Protein AF-A0A1G9RNH1-F1 (afdb_monomer)

Radius of gyration: 18.43 Å; Cα contacts (8 Å, |Δi|>4): 334; chains: 1; bounding box: 41×51×50 Å

Foldseek 3Di:
DVVLLVPDQELVSSLVVVCVVVVHDDDPVDFEADEFADAEQQFFFPQLCCCVPVVDHDDDDDDPLSGRRFDFPQQVVQVLQVDHDGTCPPNVVVVRNVVNNVSCVRYFVDQPFFQWTHPVGHYIYGYEHLVLCPQPPVLQLVCLVQFPPSPDDDGSVPTHGDPVPPDVVVVSSSSSVVLRVCVPPPVVQWDDDDPVGDSRRHHYTHGPRSTHDSPPD

Secondary structure (DSSP, 8-state):
-HHHHHH--SHHHHHHHHHHHTTPPP-TTS---EEEEESS-----HHHHHHHHH-PPPS----STT-TTT--HHHHHHHTTT--PPPTTTTSTHHHHHHHHHHHHHH--EEEETTEEE-SSSEEEEEE-GGGGGG-HHHHHHHGGGBTT-SSS--GGGSPBPTT--SHHHHHHHHHHHHHHHHHH-GGGBPPPPTTS-GGG--EE-BGGGSPPGGG-

Solvent-accessible surface area (backbone atoms only — not comparable to full-atom values): 12315 Å² total; per-residue (Å²): 109,72,64,57,64,70,71,37,90,40,33,60,55,36,45,52,55,49,34,53,76,68,68,50,88,78,61,84,90,52,92,68,68,46,73,44,33,35,82,38,52,66,46,55,13,61,47,34,50,36,34,77,75,69,68,42,79,70,79,90,71,87,44,82,89,67,23,52,56,47,43,32,72,51,45,50,61,35,42,72,29,78,41,82,74,81,27,50,67,80,65,67,41,44,71,50,24,53,52,42,38,50,49,29,66,67,34,18,64,44,74,80,47,59,24,33,28,19,61,86,61,32,27,35,35,34,27,24,47,49,80,52,39,76,62,15,61,69,60,47,61,69,47,39,84,66,35,44,81,60,78,72,93,71,58,73,94,74,45,49,65,31,84,88,50,78,45,70,71,53,51,40,50,49,46,16,48,50,50,36,48,30,58,76,77,41,46,87,51,38,52,74,82,61,92,85,57,64,46,77,31,36,37,64,45,40,44,54,71,30,49,50,71,72,91,80,117

Structure (mmCIF, N/CA/C/O backbone):
data_AF-A0A1G9RNH1-F1
#
_entry.id   AF-A0A1G9RNH1-F1
#
loop_
_atom_site.group_PDB
_atom_site.id
_atom_site.type_symbol
_atom_site.label_atom_id
_atom_site.label_alt_id
_atom_site.label_comp_id
_atom_site.label_asym_id
_atom_site.label_entity_id
_atom_site.label_seq_id
_atom_site.pdbx_PDB_ins_code
_atom_site.Cartn_x
_atom_site.Cartn_y
_atom_site.Cartn_z
_atom_site.occupancy
_atom_site.B_iso_or_equiv
_atom_site.auth_seq_id
_atom_site.auth_comp_id
_atom_site.auth_asym_id
_atom_site.auth_atom_id
_atom_site.pdbx_PDB_model_num
ATOM 1 N N . MET A 1 1 ? 14.526 12.506 -0.817 1.00 84.06 1 MET A N 1
ATOM 2 C CA . MET A 1 1 ? 13.162 12.208 -0.325 1.00 84.06 1 MET A CA 1
ATOM 3 C C . MET A 1 1 ? 12.803 12.882 1.003 1.00 84.06 1 MET A C 1
ATOM 5 O O . MET A 1 1 ? 11.812 13.595 1.035 1.00 84.06 1 MET A O 1
ATOM 9 N N . ARG A 1 2 ? 13.585 12.739 2.090 1.00 87.94 2 ARG A N 1
ATOM 10 C CA . ARG A 1 2 ? 13.244 13.329 3.410 1.00 87.94 2 ARG A CA 1
ATOM 11 C C . ARG A 1 2 ? 12.847 14.815 3.366 1.00 87.94 2 ARG A C 1
ATOM 13 O O . ARG A 1 2 ? 11.787 15.173 3.860 1.00 87.94 2 ARG A O 1
ATOM 20 N N . ASN A 1 3 ? 13.683 15.664 2.765 1.00 92.31 3 ASN A N 1
ATOM 21 C CA . ASN A 1 3 ? 13.423 17.108 2.699 1.00 92.31 3 ASN A CA 1
ATOM 22 C C . ASN A 1 3 ? 12.155 17.409 1.889 1.00 92.31 3 ASN A C 1
ATOM 24 O O . ASN A 1 3 ? 11.282 18.121 2.365 1.00 92.31 3 ASN A O 1
ATOM 28 N N . THR A 1 4 ? 11.999 16.765 0.730 1.00 93.69 4 THR A N 1
ATOM 29 C CA . THR A 1 4 ? 10.803 16.866 -0.115 1.00 93.69 4 THR A CA 1
ATOM 30 C C . THR A 1 4 ? 9.517 16.557 0.655 1.00 93.69 4 THR A C 1
ATOM 32 O O . THR A 1 4 ? 8.565 17.326 0.561 1.00 93.69 4 THR A O 1
ATOM 35 N N . LEU A 1 5 ? 9.500 15.473 1.444 1.00 92.75 5 LEU A N 1
ATOM 36 C CA . LEU A 1 5 ? 8.343 15.095 2.259 1.00 92.75 5 LEU A CA 1
ATOM 37 C C . LEU A 1 5 ? 8.058 16.100 3.373 1.00 92.75 5 LEU A C 1
ATOM 39 O O . LEU 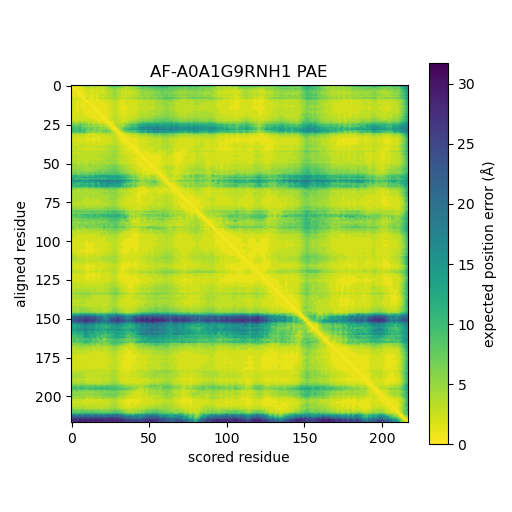A 1 5 ? 6.894 16.390 3.610 1.00 92.75 5 LEU A O 1
ATOM 43 N N . ASN A 1 6 ? 9.084 16.627 4.046 1.00 93.12 6 ASN A N 1
ATOM 44 C CA . ASN A 1 6 ? 8.912 17.572 5.154 1.00 93.12 6 ASN A CA 1
ATOM 45 C C . ASN A 1 6 ? 8.470 18.963 4.675 1.00 93.12 6 ASN A C 1
ATOM 47 O O . ASN A 1 6 ? 7.577 19.564 5.268 1.00 93.12 6 ASN A O 1
ATOM 51 N N . GLU A 1 7 ? 9.070 19.455 3.592 1.00 94.81 7 GLU A N 1
ATOM 52 C CA . GLU A 1 7 ? 8.840 20.801 3.054 1.00 94.81 7 GLU A CA 1
ATOM 53 C C . GLU A 1 7 ? 7.544 20.930 2.251 1.00 94.81 7 GLU A C 1
ATOM 55 O O . GLU A 1 7 ? 7.061 22.042 2.048 1.00 94.81 7 GLU A O 1
ATOM 60 N N . ALA A 1 8 ? 7.000 19.830 1.725 1.00 96.50 8 ALA A N 1
ATOM 61 C CA . ALA A 1 8 ? 5.740 19.886 0.998 1.00 96.50 8 ALA A CA 1
ATOM 62 C C . ALA A 1 8 ? 4.594 20.268 1.947 1.00 96.50 8 ALA A C 1
ATOM 64 O O . ALA A 1 8 ? 4.360 19.614 2.963 1.00 96.50 8 ALA A O 1
ATOM 65 N N . THR A 1 9 ? 3.871 21.331 1.595 1.00 95.62 9 THR A N 1
ATOM 66 C CA . THR A 1 9 ? 2.735 21.858 2.368 1.00 95.62 9 THR A CA 1
ATOM 67 C C . THR A 1 9 ? 1.378 21.403 1.830 1.00 95.62 9 THR A C 1
ATOM 69 O O . THR A 1 9 ? 0.355 21.685 2.442 1.00 95.62 9 THR A O 1
ATOM 72 N N . SER A 1 10 ? 1.353 20.711 0.687 1.00 96.75 10 SER A N 1
ATOM 73 C CA . SER A 1 10 ? 0.145 20.140 0.084 1.00 96.75 10 SER A CA 1
ATOM 74 C C . SER A 1 10 ? 0.479 18.937 -0.798 1.00 96.75 10 SER A C 1
ATOM 76 O O . SER A 1 10 ? 1.613 18.809 -1.276 1.00 96.75 10 SER A O 1
ATOM 78 N N . SER A 1 11 ? -0.526 18.107 -1.079 1.00 97.19 11 SER A N 1
ATOM 79 C CA . SER A 1 11 ? -0.431 16.961 -1.992 1.00 97.19 11 SER A CA 1
ATOM 80 C C . SER A 1 11 ? -0.009 17.366 -3.403 1.00 97.19 11 SER A C 1
ATOM 82 O O . SER A 1 11 ? 0.849 16.716 -3.992 1.00 97.19 11 SER A O 1
ATOM 84 N N . LYS A 1 12 ? -0.506 18.505 -3.915 1.00 95.75 12 LYS A N 1
ATOM 85 C CA . LYS A 1 12 ? -0.079 19.065 -5.211 1.00 95.75 12 LYS A CA 1
ATOM 86 C C . LYS A 1 12 ? 1.423 19.341 -5.244 1.00 95.75 12 LYS A C 1
ATOM 88 O O . LYS A 1 12 ? 2.104 18.927 -6.177 1.00 95.75 12 LYS A O 1
ATOM 93 N N . ILE A 1 13 ? 1.934 20.059 -4.239 1.00 95.81 13 ILE A N 1
ATOM 94 C CA . ILE A 1 13 ? 3.357 20.425 -4.170 1.00 95.81 13 ILE A CA 1
ATOM 95 C C . ILE A 1 13 ? 4.214 19.169 -4.058 1.00 95.81 13 ILE A C 1
ATOM 97 O O . ILE A 1 13 ? 5.238 19.073 -4.731 1.00 95.81 13 ILE A O 1
ATOM 101 N N . LEU A 1 14 ? 3.796 18.205 -3.234 1.00 97.31 14 LEU A N 1
ATOM 102 C CA . LEU A 1 14 ? 4.506 16.939 -3.127 1.00 97.31 14 LEU A CA 1
ATOM 103 C C . LEU A 1 14 ? 4.543 16.210 -4.473 1.00 97.31 14 LEU A C 1
ATOM 105 O O . LEU A 1 14 ? 5.617 15.795 -4.901 1.00 97.31 14 LEU A O 1
ATOM 109 N N . ALA A 1 15 ? 3.403 16.094 -5.153 1.00 95.62 15 ALA A N 1
ATOM 110 C CA . ALA A 1 15 ? 3.313 15.382 -6.418 1.00 95.62 15 ALA A CA 1
ATOM 111 C C . ALA A 1 15 ? 4.182 16.022 -7.515 1.00 95.62 15 ALA A C 1
ATOM 113 O O . ALA A 1 15 ? 4.914 15.314 -8.202 1.00 95.62 15 ALA A O 1
ATOM 114 N N . ILE A 1 16 ? 4.191 17.357 -7.614 1.00 94.62 16 ILE A N 1
ATOM 115 C CA . ILE A 1 16 ? 5.082 18.089 -8.532 1.00 94.62 16 ILE A CA 1
ATOM 116 C C . ILE A 1 16 ? 6.549 17.799 -8.208 1.00 94.62 16 ILE A C 1
ATOM 118 O O . ILE A 1 16 ? 7.288 17.361 -9.086 1.00 94.62 16 ILE A O 1
ATOM 122 N N . LYS A 1 17 ? 6.963 17.960 -6.942 1.00 95.19 17 LYS A N 1
ATOM 123 C CA . LYS A 1 17 ? 8.357 17.719 -6.537 1.00 95.19 17 LYS A CA 1
ATOM 124 C C . LYS A 1 17 ? 8.802 16.274 -6.800 1.00 95.19 17 LYS A C 1
ATOM 126 O O . LYS A 1 17 ? 9.967 16.038 -7.100 1.00 95.19 17 LYS A O 1
ATOM 131 N N . ILE A 1 18 ? 7.906 15.296 -6.667 1.00 95.31 18 ILE A N 1
ATOM 132 C CA . ILE A 1 18 ? 8.199 13.887 -6.975 1.00 95.31 18 ILE A CA 1
ATOM 133 C C . ILE A 1 18 ? 8.407 13.692 -8.476 1.00 95.31 18 ILE A C 1
ATOM 135 O O . ILE A 1 18 ? 9.411 13.109 -8.874 1.00 95.31 18 ILE A O 1
ATOM 139 N N . LEU A 1 19 ? 7.503 14.213 -9.305 1.00 94.00 19 LEU A N 1
ATOM 140 C CA . LEU A 1 19 ? 7.623 14.141 -10.763 1.00 94.00 19 LEU A CA 1
ATOM 141 C C . LEU A 1 19 ? 8.906 14.822 -11.263 1.00 94.00 19 LEU A C 1
ATOM 143 O O . LEU A 1 19 ? 9.590 14.265 -12.120 1.00 94.00 19 LEU A O 1
ATOM 147 N N . GLU A 1 20 ? 9.286 15.959 -10.673 1.00 93.19 20 GLU A N 1
ATOM 148 C CA . GLU A 1 20 ? 10.563 16.637 -10.935 1.00 93.19 20 GLU A CA 1
ATOM 149 C C . GLU A 1 20 ? 11.772 15.757 -10.586 1.00 93.19 20 GLU A C 1
ATOM 151 O O . GLU A 1 20 ? 12.696 15.634 -11.391 1.00 93.19 20 GLU A O 1
ATOM 156 N N . LEU A 1 21 ? 11.761 15.092 -9.421 1.00 92.81 21 LEU A N 1
ATOM 157 C CA . LEU A 1 21 ? 12.812 14.140 -9.032 1.00 92.81 21 LEU A CA 1
ATOM 158 C C . LEU A 1 21 ? 12.901 12.951 -9.997 1.00 92.81 21 LEU A C 1
ATOM 160 O O . LEU A 1 21 ? 13.995 12.453 -10.260 1.00 92.81 21 LEU A O 1
ATOM 164 N N . CYS A 1 22 ? 11.762 12.520 -10.539 1.00 91.31 22 CYS A N 1
ATOM 165 C CA . CYS A 1 22 ? 11.670 11.478 -11.558 1.00 91.31 22 CYS A CA 1
ATOM 166 C C . CYS A 1 22 ? 11.940 11.990 -12.983 1.00 91.31 22 CYS A C 1
ATOM 168 O O . CYS A 1 22 ? 11.892 11.197 -13.920 1.00 91.31 22 CYS A O 1
ATOM 170 N N . GLN A 1 23 ? 12.219 13.287 -13.160 1.00 93.69 23 GLN A N 1
ATOM 171 C CA . GLN A 1 23 ? 12.456 13.932 -14.458 1.00 93.69 23 GLN A CA 1
ATOM 172 C C . GLN A 1 23 ? 11.290 13.768 -15.448 1.00 93.69 23 GLN A C 1
ATOM 174 O O . GLN A 1 23 ? 11.472 13.782 -16.668 1.00 93.69 23 GLN A O 1
ATOM 179 N N . VAL A 1 24 ? 10.071 13.631 -14.926 1.00 92.31 24 VAL A N 1
ATOM 180 C CA . VAL A 1 24 ? 8.854 13.556 -15.731 1.00 92.31 24 VAL A CA 1
ATOM 181 C C . VAL A 1 24 ? 8.417 14.974 -16.072 1.00 92.31 24 VAL A C 1
ATOM 183 O O . VAL A 1 24 ? 8.218 15.808 -15.189 1.00 92.31 24 VAL A O 1
ATOM 186 N N . LYS A 1 25 ? 8.255 15.260 -17.367 1.00 88.31 25 LYS A N 1
ATOM 187 C CA . LYS A 1 25 ? 7.700 16.541 -17.814 1.00 88.31 25 LYS A CA 1
ATOM 188 C C . LYS A 1 25 ? 6.233 16.613 -17.411 1.00 88.31 25 LYS A C 1
ATOM 190 O O . LYS A 1 25 ? 5.442 15.763 -17.811 1.00 88.31 25 LYS A O 1
ATOM 195 N N . ILE A 1 26 ? 5.891 17.635 -16.637 1.00 85.94 26 ILE A N 1
ATOM 196 C CA . ILE A 1 26 ? 4.524 17.878 -16.190 1.00 85.94 26 ILE A CA 1
ATOM 197 C C . ILE A 1 26 ? 3.912 18.919 -17.111 1.00 85.94 26 ILE A C 1
ATOM 199 O O . ILE A 1 26 ? 4.439 20.024 -17.241 1.00 85.94 26 ILE A O 1
ATOM 203 N N . ASP A 1 27 ? 2.787 18.571 -17.715 1.00 85.19 27 ASP A N 1
ATOM 204 C CA . ASP A 1 27 ? 1.908 19.559 -18.311 1.00 85.19 27 ASP A CA 1
ATOM 205 C C . ASP A 1 27 ? 0.969 20.086 -17.222 1.00 85.19 27 ASP A C 1
ATOM 207 O O . ASP A 1 27 ? 0.080 19.376 -16.756 1.00 85.19 27 ASP A O 1
ATOM 211 N N . LEU A 1 28 ? 1.212 21.318 -16.771 1.00 77.94 28 LEU A N 1
ATOM 212 C CA . LEU A 1 28 ? 0.425 21.945 -15.707 1.00 77.94 28 LEU A CA 1
ATOM 213 C C . LEU A 1 28 ? -0.981 22.355 -16.167 1.00 77.94 28 LEU A C 1
ATOM 215 O O . LEU A 1 28 ? -1.813 22.668 -15.312 1.00 77.94 28 LEU A O 1
ATOM 219 N N . GLU A 1 29 ? -1.243 22.371 -17.477 1.00 80.12 29 GLU A N 1
ATOM 220 C CA . GLU A 1 29 ? -2.568 22.656 -18.035 1.00 80.12 29 GLU A CA 1
ATOM 221 C C . GLU A 1 29 ? -3.481 21.427 -17.969 1.00 80.12 29 GLU A C 1
ATOM 223 O O . GLU A 1 29 ? -4.700 21.562 -17.855 1.00 80.12 29 GLU A O 1
ATOM 228 N N . ASN A 1 30 ? -2.894 20.228 -17.951 1.00 81.00 30 ASN A N 1
ATOM 229 C CA . ASN A 1 30 ? -3.611 18.968 -17.826 1.00 81.00 30 ASN A CA 1
ATOM 230 C C . ASN A 1 30 ? -3.659 18.467 -16.373 1.00 81.00 30 ASN A C 1
ATOM 232 O O . ASN A 1 30 ? -2.757 18.680 -15.560 1.00 81.00 30 ASN A O 1
ATOM 236 N N . SER A 1 31 ? -4.742 17.770 -16.019 1.00 84.50 31 SER A N 1
ATOM 237 C CA . SER A 1 31 ? -4.845 17.121 -14.711 1.00 84.50 31 SER A CA 1
ATOM 238 C C . SER A 1 31 ? -3.899 15.925 -14.627 1.00 84.50 31 SER A C 1
ATOM 240 O O . SER A 1 31 ? -3.892 15.084 -15.523 1.00 84.50 31 SER A O 1
ATOM 242 N N . PHE A 1 32 ? -3.177 15.803 -13.515 1.00 91.81 32 PHE A N 1
ATOM 243 C CA . PHE A 1 32 ? -2.349 14.640 -13.206 1.00 91.81 32 PHE A CA 1
ATOM 244 C C . PHE A 1 32 ? -2.632 14.137 -11.787 1.00 91.81 32 PHE A C 1
ATOM 246 O O . PHE A 1 32 ? -3.052 14.903 -10.915 1.00 91.81 32 PHE A O 1
ATOM 253 N N . ARG A 1 33 ? -2.357 12.850 -11.564 1.00 94.56 33 ARG A N 1
ATOM 254 C CA . ARG A 1 33 ? -2.456 12.168 -10.272 1.00 94.56 33 ARG A CA 1
ATOM 255 C C . ARG A 1 33 ? -1.276 11.216 -10.116 1.00 94.56 33 ARG A C 1
ATOM 257 O O . ARG A 1 33 ? -0.889 10.560 -11.079 1.00 94.56 33 ARG A O 1
ATOM 264 N N . LEU A 1 34 ? -0.720 11.139 -8.912 1.00 96.44 34 LEU A N 1
ATOM 265 C CA . LEU A 1 34 ? 0.268 10.136 -8.533 1.00 96.44 34 LEU A CA 1
ATOM 266 C C . LEU A 1 34 ? -0.362 9.080 -7.634 1.00 96.44 34 LEU A C 1
ATOM 268 O O . LEU A 1 34 ? -1.018 9.420 -6.652 1.00 96.44 34 LEU A O 1
ATOM 272 N N . LEU A 1 35 ? -0.088 7.814 -7.931 1.00 98.12 35 LEU A N 1
ATOM 273 C CA . LEU A 1 35 ? -0.366 6.697 -7.040 1.00 98.12 35 LEU A CA 1
ATOM 274 C C . LEU A 1 35 ? 0.935 6.255 -6.360 1.00 98.12 35 LEU A C 1
ATOM 276 O O . LEU A 1 35 ? 1.904 5.898 -7.030 1.00 98.12 35 LEU A O 1
ATOM 280 N N . PHE A 1 36 ? 0.941 6.245 -5.031 1.00 98.25 36 PHE A N 1
ATOM 281 C CA . PHE A 1 36 ? 2.017 5.689 -4.219 1.00 98.25 36 PHE A CA 1
ATOM 282 C C . PHE A 1 36 ? 1.637 4.285 -3.755 1.00 98.25 36 PHE A C 1
ATOM 284 O O . PHE A 1 36 ? 0.757 4.125 -2.919 1.00 98.25 36 PHE A O 1
ATOM 291 N N . ALA A 1 37 ? 2.334 3.270 -4.249 1.00 98.38 37 ALA A N 1
ATOM 292 C CA . ALA A 1 37 ? 2.328 1.948 -3.638 1.00 98.38 37 ALA A CA 1
ATOM 293 C C . ALA A 1 37 ? 3.485 1.877 -2.635 1.00 98.38 37 ALA A C 1
ATOM 295 O O . ALA A 1 37 ? 4.642 2.075 -3.014 1.00 98.38 37 ALA A O 1
ATOM 296 N N . ILE A 1 38 ? 3.178 1.682 -1.353 1.00 97.50 38 ILE A N 1
ATOM 297 C CA . ILE A 1 38 ? 4.138 1.874 -0.259 1.00 97.50 38 ILE A CA 1
ATOM 298 C C . ILE A 1 38 ? 4.363 0.548 0.470 1.00 97.50 38 ILE A C 1
ATOM 300 O O . ILE A 1 38 ? 3.404 -0.072 0.920 1.00 97.50 38 ILE A O 1
ATOM 304 N N . ASP A 1 39 ? 5.627 0.148 0.626 1.00 96.19 39 ASP A N 1
ATOM 305 C CA . ASP A 1 39 ? 6.023 -1.000 1.454 1.00 96.19 39 ASP A CA 1
ATOM 306 C C . ASP A 1 39 ? 6.098 -0.600 2.931 1.00 96.19 39 ASP A C 1
ATOM 308 O O . ASP A 1 39 ? 7.164 -0.350 3.497 1.00 96.19 39 ASP A O 1
ATOM 312 N N . THR A 1 40 ? 4.932 -0.410 3.538 1.00 95.25 40 THR A N 1
ATOM 313 C CA . THR A 1 40 ? 4.794 -0.209 4.980 1.00 95.25 40 THR A CA 1
ATOM 314 C C . THR A 1 40 ? 3.337 -0.411 5.382 1.00 95.25 40 THR A C 1
ATOM 316 O O . THR A 1 40 ? 2.456 -0.038 4.609 1.00 95.25 40 THR A O 1
ATOM 319 N N . PRO A 1 41 ? 3.054 -0.894 6.601 1.00 95.56 41 PRO A N 1
ATOM 320 C CA . PRO A 1 41 ? 1.691 -0.932 7.105 1.00 95.56 41 PRO A CA 1
ATOM 321 C C . PRO A 1 41 ? 1.034 0.451 7.095 1.00 95.56 41 PRO A C 1
ATOM 323 O O . PRO A 1 41 ? 1.544 1.399 7.700 1.00 95.56 41 PRO A O 1
ATOM 326 N N . LEU A 1 42 ? -0.106 0.557 6.415 1.00 96.31 42 LEU A N 1
ATOM 327 C CA . LEU A 1 42 ? -0.903 1.782 6.306 1.00 96.31 42 LEU A CA 1
ATOM 328 C C . LEU A 1 42 ? -2.131 1.787 7.224 1.00 96.31 42 LEU A C 1
ATOM 330 O O . LEU A 1 42 ? -2.807 2.806 7.347 1.00 96.31 42 LEU A O 1
ATOM 334 N N . GLY A 1 43 ? -2.387 0.676 7.913 1.00 94.12 43 GLY A N 1
ATOM 335 C CA . GLY A 1 43 ? -3.449 0.542 8.902 1.00 94.12 43 GLY A CA 1
ATOM 336 C C . GLY A 1 43 ? -3.073 -0.429 10.017 1.00 94.12 43 GLY A C 1
ATOM 337 O O . GLY A 1 43 ? -2.066 -1.137 9.950 1.00 94.12 43 GLY A O 1
ATOM 338 N N . PHE A 1 44 ? -3.897 -0.453 11.058 1.00 95.38 44 PHE A N 1
ATOM 339 C CA . PHE A 1 44 ? -3.830 -1.438 12.137 1.00 95.38 44 PHE A CA 1
ATOM 340 C C . PHE A 1 44 ? -5.132 -2.234 12.186 1.00 95.38 44 PHE A C 1
ATOM 342 O O . PHE A 1 44 ? -6.127 -1.815 11.600 1.00 95.38 44 PHE A O 1
ATOM 349 N N . SER A 1 45 ? -5.150 -3.365 12.896 1.00 94.69 45 SER A N 1
ATOM 350 C CA . SER A 1 45 ? -6.405 -4.098 13.068 1.00 94.69 45 SER A CA 1
ATOM 351 C C . SER A 1 45 ? -7.412 -3.291 13.879 1.00 94.69 45 SER A C 1
ATOM 353 O O . SER A 1 45 ? -7.059 -2.572 14.822 1.00 94.69 45 SER A O 1
ATOM 355 N N . LYS A 1 46 ? -8.689 -3.476 13.558 1.00 94.69 46 LYS A N 1
ATOM 356 C CA . LYS A 1 46 ? -9.805 -2.804 14.209 1.00 94.69 46 LYS A CA 1
ATOM 357 C C . LYS A 1 46 ? -9.832 -3.073 15.708 1.00 94.69 46 LYS A C 1
ATOM 359 O O . LYS A 1 46 ? -10.038 -2.168 16.511 1.00 94.69 46 LYS A O 1
ATOM 364 N N . ALA A 1 47 ? -9.565 -4.311 16.111 1.00 95.12 47 ALA A N 1
ATOM 365 C CA . ALA A 1 47 ? -9.501 -4.647 17.528 1.00 95.12 47 ALA A CA 1
ATOM 366 C C . ALA A 1 47 ? -8.395 -3.860 18.252 1.00 95.12 47 ALA A C 1
ATOM 368 O O . ALA A 1 47 ? -8.578 -3.460 19.400 1.00 95.12 47 ALA A O 1
ATOM 369 N N . PHE A 1 48 ? -7.246 -3.623 17.604 1.00 95.50 48 PHE A N 1
ATOM 370 C CA . PHE A 1 48 ? -6.180 -2.819 18.199 1.00 95.50 48 PHE A CA 1
ATOM 371 C C . PHE A 1 48 ? -6.571 -1.346 18.286 1.00 95.50 48 PHE A C 1
ATOM 373 O O . PHE A 1 48 ? -6.364 -0.729 19.331 1.00 95.50 48 PHE A O 1
ATOM 380 N N . THR A 1 49 ? -7.176 -0.788 17.234 1.00 95.19 49 THR A N 1
ATOM 381 C CA . THR A 1 49 ? -7.656 0.600 17.262 1.00 95.19 49 THR A CA 1
ATOM 382 C C . THR A 1 49 ? -8.728 0.798 18.332 1.00 95.19 49 THR A C 1
ATOM 384 O O . THR A 1 49 ? -8.642 1.747 19.109 1.00 95.19 49 THR A O 1
ATOM 387 N N . ASP A 1 50 ? -9.681 -0.128 18.454 1.00 96.56 50 ASP A N 1
ATOM 388 C CA . ASP A 1 50 ? -10.744 -0.081 19.465 1.00 96.56 50 ASP A CA 1
ATOM 389 C C . ASP A 1 50 ? -10.167 -0.174 20.892 1.00 96.56 50 ASP A C 1
ATOM 391 O O . ASP A 1 50 ? -10.621 0.528 21.804 1.00 96.56 50 ASP A O 1
ATOM 395 N N . LEU A 1 51 ? -9.111 -0.971 21.089 1.00 96.94 51 LEU A N 1
ATOM 396 C CA . LEU A 1 51 ? -8.401 -1.063 22.364 1.00 96.94 51 LEU A CA 1
ATOM 397 C C . LEU A 1 51 ? -7.723 0.261 22.742 1.00 96.94 51 LEU A C 1
ATOM 399 O O . LEU A 1 51 ? -7.894 0.737 23.865 1.00 96.94 51 LEU A O 1
ATOM 403 N N . ILE A 1 52 ? -6.947 0.864 21.837 1.00 96.19 52 ILE A N 1
ATOM 404 C CA . ILE A 1 52 ? -6.138 2.050 22.171 1.00 96.19 52 ILE A CA 1
ATOM 405 C C . ILE A 1 52 ? -6.950 3.351 22.175 1.00 96.19 52 ILE A C 1
ATOM 407 O O . ILE A 1 52 ? -6.634 4.257 22.945 1.00 96.19 52 ILE A O 1
ATOM 411 N N . VAL A 1 53 ? -7.988 3.449 21.337 1.00 96.19 53 VAL A N 1
ATOM 412 C CA . VAL A 1 53 ? -8.827 4.651 21.212 1.00 96.19 53 VAL A CA 1
ATOM 413 C C . VAL A 1 53 ? -10.002 4.593 22.183 1.00 96.19 53 VAL A C 1
ATOM 415 O O . VAL A 1 53 ? -10.250 5.552 22.913 1.00 96.19 53 VAL A O 1
ATOM 418 N N . SER A 1 54 ? -10.718 3.467 22.218 1.00 96.75 54 SER A N 1
ATOM 419 C CA . SER A 1 54 ? -11.989 3.334 22.941 1.00 96.75 54 SER A CA 1
ATOM 420 C C . SER A 1 54 ? -11.893 2.495 24.216 1.00 96.75 54 SER A C 1
ATOM 422 O O . SER A 1 54 ? -12.879 2.398 24.944 1.00 96.75 54 SER A O 1
ATOM 424 N N . ARG A 1 55 ? -10.721 1.918 24.523 1.00 96.25 55 ARG A N 1
ATOM 425 C CA . ARG A 1 55 ? -10.501 1.021 25.675 1.00 96.25 55 ARG A CA 1
ATOM 426 C C . ARG A 1 55 ? -11.427 -0.199 25.671 1.00 96.25 55 ARG A C 1
ATOM 428 O O . ARG A 1 55 ? -11.780 -0.715 26.730 1.00 96.25 55 ARG A O 1
ATOM 435 N N . VAL A 1 56 ? -11.806 -0.662 24.480 1.00 97.19 56 VAL A N 1
ATOM 436 C CA . VAL A 1 56 ? -12.629 -1.861 24.296 1.00 97.19 56 VAL A CA 1
ATOM 437 C C . VAL A 1 56 ? -11.713 -3.068 24.131 1.00 97.19 56 VAL A C 1
ATOM 439 O O . VAL A 1 56 ? -10.886 -3.113 23.224 1.00 97.19 56 VAL A O 1
ATOM 442 N N . ALA A 1 57 ? -11.856 -4.052 25.016 1.00 95.56 57 ALA A N 1
ATOM 443 C CA . ALA A 1 57 ? -11.131 -5.309 24.901 1.00 95.56 57 ALA A CA 1
ATOM 444 C C . ALA A 1 57 ? -11.818 -6.236 23.887 1.00 95.56 57 ALA A C 1
ATOM 446 O O . ALA A 1 57 ? -13.031 -6.441 23.934 1.00 95.56 57 ALA A O 1
ATOM 447 N N . ALA A 1 58 ? -11.025 -6.841 23.007 1.00 93.31 58 ALA A N 1
ATOM 448 C CA . ALA A 1 58 ? -11.415 -8.029 22.269 1.00 93.31 58 ALA A CA 1
ATOM 449 C C . ALA A 1 58 ? -11.689 -9.203 23.228 1.00 93.31 58 ALA A C 1
ATOM 451 O O . ALA A 1 58 ? -11.287 -9.191 24.394 1.00 93.31 58 ALA A O 1
ATOM 452 N N . GLY A 1 59 ? -12.377 -10.224 22.713 1.00 89.75 59 GLY A N 1
ATOM 453 C CA . GLY A 1 59 ? -12.676 -11.452 23.446 1.00 89.75 59 GLY A CA 1
ATOM 454 C C . GLY A 1 59 ? -11.439 -12.307 23.751 1.00 89.75 59 GLY A C 1
ATOM 455 O O . GLY A 1 59 ? -10.314 -11.825 23.874 1.00 89.75 59 GLY A O 1
ATOM 456 N N . GLN A 1 60 ? -11.644 -13.616 23.886 1.00 89.81 60 GLN A N 1
ATOM 457 C CA . GLN A 1 60 ? -10.553 -14.539 24.203 1.00 89.81 60 GLN A CA 1
ATOM 458 C C . GLN A 1 60 ? -9.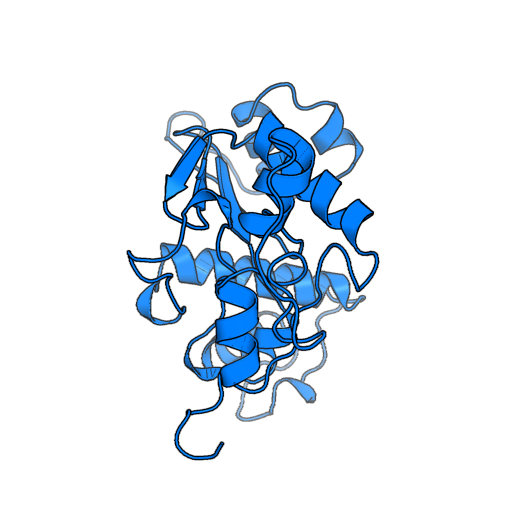470 -14.557 23.113 1.00 89.81 60 GLN A C 1
ATOM 460 O O . GLN A 1 60 ? -9.764 -14.662 21.925 1.00 89.81 60 GLN A O 1
ATOM 465 N N . ILE A 1 61 ? -8.207 -14.519 23.542 1.00 89.31 61 ILE A N 1
ATOM 466 C CA . ILE A 1 61 ? -7.032 -14.648 22.675 1.00 89.31 61 ILE A CA 1
ATOM 467 C C . ILE A 1 61 ? -6.498 -16.070 22.824 1.00 89.31 61 ILE A C 1
ATOM 469 O O . ILE A 1 61 ? -5.929 -16.415 23.857 1.00 89.31 61 ILE A O 1
ATOM 473 N N . LEU A 1 62 ? -6.703 -16.898 21.801 1.00 79.75 62 LEU A N 1
ATOM 474 C CA . LEU A 1 62 ? -6.382 -18.329 21.861 1.00 79.75 62 LEU A CA 1
ATOM 475 C C . LEU A 1 62 ? -4.945 -18.643 21.415 1.00 79.75 62 LEU A C 1
ATOM 477 O O . LEU A 1 62 ? -4.328 -19.573 21.926 1.00 79.75 62 LEU A O 1
ATOM 481 N N . SER A 1 63 ? -4.397 -17.878 20.467 1.00 81.75 63 SER A N 1
ATOM 482 C CA . SER A 1 63 ? -3.035 -18.062 19.950 1.00 81.75 63 SER A CA 1
ATOM 483 C C . SER A 1 63 ? -2.443 -16.745 19.437 1.00 81.75 63 SER A C 1
ATOM 485 O O . SER A 1 63 ? -3.163 -15.768 19.231 1.00 81.75 63 SER A O 1
ATOM 487 N N . SER A 1 64 ? -1.124 -16.708 19.199 1.00 78.94 64 SER A N 1
ATOM 488 C CA . SER A 1 64 ? -0.475 -15.529 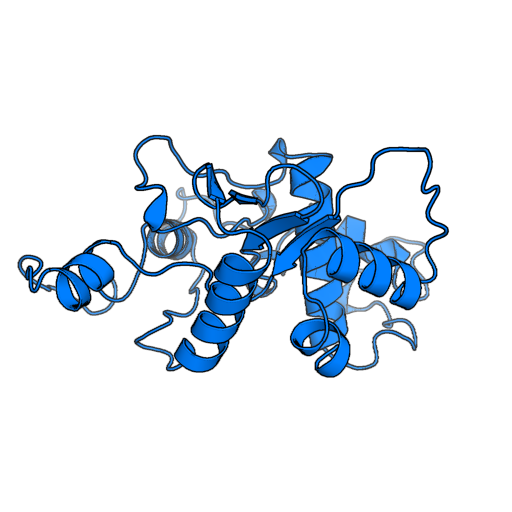18.602 1.00 78.94 64 SER A CA 1
ATOM 489 C C . SER A 1 64 ? -0.963 -15.250 17.180 1.00 78.94 64 SER A C 1
ATOM 491 O O . SER A 1 64 ? -1.080 -14.081 16.833 1.00 78.94 64 SER A O 1
ATOM 493 N N . SER A 1 65 ? -1.207 -16.281 16.365 1.00 75.19 65 SER A N 1
ATOM 494 C CA . SER A 1 65 ? -1.650 -16.118 14.972 1.00 75.19 65 SER A CA 1
ATOM 495 C C . SER A 1 65 ? -3.114 -15.690 14.871 1.00 75.19 65 SER A C 1
ATOM 497 O O . SER A 1 65 ? -3.473 -14.968 13.949 1.00 75.19 65 SER A O 1
ATOM 499 N N . ALA A 1 66 ? -3.941 -16.079 15.845 1.00 81.62 66 ALA A N 1
ATOM 500 C CA . ALA A 1 66 ? -5.342 -15.676 15.943 1.00 81.62 66 ALA A CA 1
ATOM 501 C C . ALA A 1 66 ? -5.546 -14.415 16.802 1.00 81.62 66 ALA A C 1
ATOM 503 O O . ALA A 1 66 ? -6.677 -14.089 17.152 1.00 81.62 66 ALA A O 1
ATOM 504 N N . ASN A 1 67 ? -4.472 -13.722 17.198 1.00 90.12 67 ASN A N 1
ATOM 505 C CA . ASN A 1 67 ? -4.591 -12.550 18.054 1.00 90.12 67 ASN A CA 1
ATOM 506 C C . ASN A 1 67 ? -5.178 -11.370 17.255 1.00 90.12 67 ASN A C 1
ATOM 508 O O . ASN A 1 67 ? -4.498 -10.851 16.360 1.00 90.12 67 ASN A O 1
ATOM 512 N N . PRO A 1 68 ? -6.396 -10.901 17.593 1.00 91.25 68 PRO A N 1
ATOM 513 C CA . PRO A 1 68 ? -7.090 -9.889 16.807 1.00 91.25 68 PRO A CA 1
ATOM 514 C C . PRO A 1 68 ? -6.397 -8.528 16.865 1.00 91.25 68 PRO A C 1
ATOM 516 O O . PRO A 1 68 ? -6.600 -7.710 15.975 1.00 91.25 68 PRO A O 1
ATOM 519 N N . TYR A 1 69 ? -5.552 -8.276 17.867 1.00 94.19 69 TYR A N 1
ATOM 520 C CA . TYR A 1 69 ? -4.777 -7.041 17.961 1.00 94.19 69 TYR A CA 1
ATOM 521 C C . TYR A 1 69 ? -3.557 -7.021 17.037 1.00 94.19 69 TYR A C 1
ATOM 523 O O . TYR A 1 69 ? -3.068 -5.948 16.715 1.00 94.19 69 TYR A O 1
ATOM 531 N N . LEU A 1 70 ? -3.026 -8.182 16.640 1.00 92.56 70 LEU A N 1
ATOM 532 C CA . LEU A 1 70 ? -1.745 -8.248 15.926 1.00 92.56 70 LEU A CA 1
ATOM 533 C C . LEU A 1 70 ? -1.903 -8.239 14.407 1.00 92.56 70 LEU A C 1
ATOM 535 O O . LEU A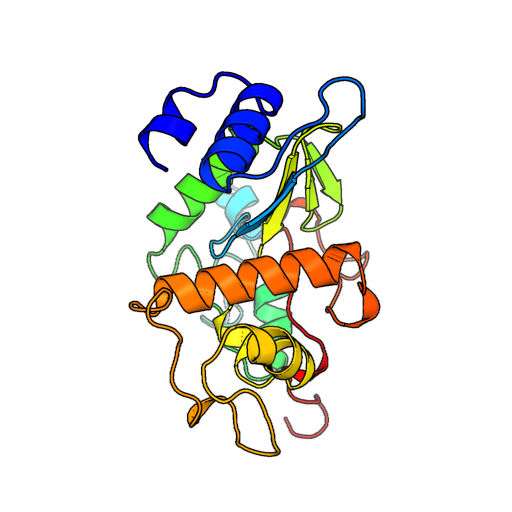 1 70 ? -1.001 -7.763 13.719 1.00 92.56 70 LEU A O 1
ATOM 539 N N . HIS A 1 71 ? -3.009 -8.782 13.902 1.00 91.25 71 HIS A N 1
ATOM 540 C CA . HIS A 1 71 ? -3.204 -9.060 12.482 1.00 91.25 71 HIS A CA 1
ATOM 541 C C . HIS A 1 71 ? -4.580 -8.569 12.025 1.00 91.25 71 HIS A C 1
ATOM 543 O O . HIS A 1 71 ? -5.598 -8.945 12.620 1.00 91.25 71 HIS A O 1
ATOM 549 N N . ARG A 1 72 ? -4.593 -7.754 10.969 1.00 93.38 72 ARG A N 1
ATOM 550 C CA . ARG A 1 72 ? -5.771 -7.358 10.189 1.00 93.38 72 ARG A CA 1
ATOM 551 C C . ARG A 1 72 ? -6.298 -8.547 9.391 1.00 93.38 72 ARG A C 1
ATOM 553 O O . ARG A 1 72 ? -5.617 -9.570 9.246 1.00 93.38 72 ARG A O 1
ATOM 560 N N . GLU A 1 73 ? -7.476 -8.392 8.801 1.00 92.62 73 GLU A N 1
ATOM 561 C CA . GLU A 1 73 ? -8.043 -9.401 7.903 1.00 92.62 73 GLU A CA 1
ATOM 562 C C . GLU A 1 73 ? -7.131 -9.691 6.700 1.00 92.62 73 GLU A C 1
ATOM 564 O O . GLU A 1 73 ? -6.992 -10.847 6.301 1.00 92.62 73 GLU A O 1
ATOM 569 N N . THR A 1 74 ? -6.432 -8.682 6.162 1.00 93.62 74 THR A N 1
ATOM 570 C CA . THR A 1 74 ? -5.480 -8.890 5.056 1.00 93.62 74 THR A CA 1
ATOM 571 C C . THR A 1 74 ? -4.304 -9.785 5.458 1.00 93.62 74 THR A C 1
ATOM 573 O O . THR A 1 74 ? -3.962 -10.704 4.718 1.00 93.62 74 THR A O 1
ATOM 576 N N . GLU A 1 75 ? -3.729 -9.633 6.659 1.00 92.88 75 GLU A N 1
ATOM 577 C CA . GLU A 1 75 ? -2.653 -10.532 7.092 1.00 92.88 75 GLU A CA 1
ATOM 578 C C . GLU A 1 75 ? -3.146 -11.965 7.288 1.00 92.88 75 GLU A C 1
ATOM 580 O O . GLU A 1 75 ? -2.454 -12.904 6.898 1.00 92.88 75 GLU A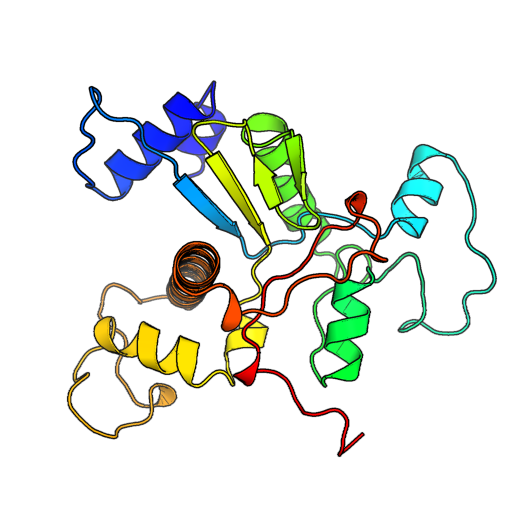 O 1
ATOM 585 N N . ARG A 1 76 ? -4.350 -12.150 7.845 1.00 90.50 76 ARG A N 1
ATOM 586 C CA . ARG A 1 76 ? -4.961 -13.481 8.003 1.00 90.50 76 ARG A CA 1
ATOM 587 C C . ARG A 1 76 ? -5.201 -14.149 6.657 1.00 90.50 76 ARG A C 1
ATOM 589 O O . ARG A 1 76 ? -4.789 -15.292 6.465 1.00 90.50 76 ARG A O 1
ATOM 596 N N . PHE A 1 77 ? -5.752 -13.403 5.704 1.00 91.81 77 PHE A N 1
ATOM 597 C CA . PHE A 1 77 ? -5.925 -13.847 4.325 1.00 91.81 77 PHE A CA 1
ATOM 598 C C . PHE A 1 77 ? -4.603 -14.318 3.690 1.00 91.81 77 PHE A C 1
ATOM 600 O O . PHE A 1 77 ? -4.573 -15.324 2.970 1.00 91.81 77 PHE A O 1
ATOM 607 N N . LEU A 1 78 ? -3.503 -13.606 3.959 1.00 9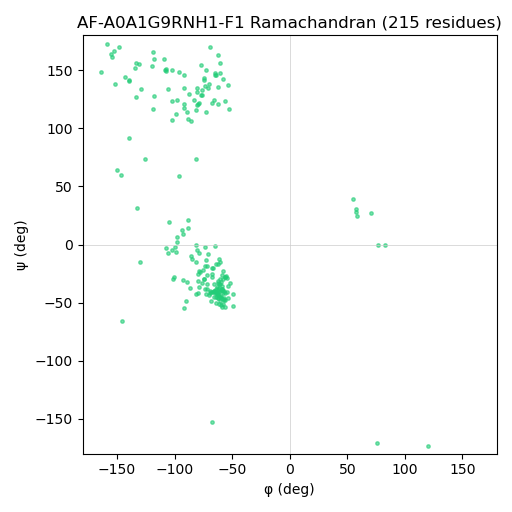1.69 78 LEU A N 1
ATOM 608 C CA . LEU A 1 78 ? -2.170 -13.949 3.461 1.00 91.69 78 LEU A CA 1
ATOM 609 C C . LEU A 1 78 ? -1.576 -15.174 4.182 1.00 91.69 78 LEU A C 1
ATOM 611 O O . LEU A 1 78 ? -0.979 -16.023 3.513 1.00 91.69 78 LEU A O 1
ATOM 615 N N . PHE A 1 79 ? -1.793 -15.323 5.496 1.00 89.81 79 PHE A N 1
ATOM 616 C CA . PHE A 1 79 ? -1.390 -16.514 6.260 1.00 89.81 79 PHE A CA 1
ATOM 617 C C . PHE A 1 79 ? -1.994 -17.796 5.700 1.00 89.81 79 PHE A C 1
ATOM 619 O O . PHE A 1 79 ? -1.267 -18.765 5.472 1.00 89.81 79 PHE A O 1
ATOM 626 N N . GLU A 1 80 ? -3.290 -17.785 5.393 1.00 89.56 80 GLU A N 1
ATOM 627 C CA . GLU A 1 80 ? -3.986 -18.926 4.781 1.00 89.56 80 GLU A CA 1
ATOM 628 C C . GLU A 1 80 ? -3.373 -19.350 3.437 1.00 89.56 80 GLU A C 1
ATOM 630 O O . GLU A 1 80 ? -3.501 -20.498 3.023 1.00 89.56 80 GLU A O 1
ATOM 635 N N . ARG A 1 81 ? -2.661 -18.442 2.759 1.00 89.56 81 ARG A N 1
ATOM 636 C CA . ARG A 1 81 ? -2.029 -18.665 1.445 1.00 89.56 81 ARG A CA 1
ATOM 637 C C . ARG A 1 81 ? -0.512 -18.841 1.539 1.00 89.56 81 ARG A C 1
ATOM 639 O O . ARG A 1 81 ? 0.217 -18.718 0.545 1.00 89.56 81 ARG A O 1
ATOM 646 N N . GLY A 1 82 ? -0.027 -19.168 2.738 1.00 84.75 82 GLY A N 1
ATOM 647 C CA . GLY A 1 82 ? 1.366 -19.508 3.013 1.00 84.75 82 GLY A CA 1
ATOM 648 C C . GLY A 1 82 ? 2.324 -18.322 2.919 1.00 84.75 82 GLY A C 1
ATOM 649 O O . GLY A 1 82 ? 3.493 -18.516 2.573 1.00 84.75 82 GLY A O 1
ATOM 650 N N . LEU A 1 83 ? 1.829 -17.109 3.163 1.00 87.44 83 LEU A N 1
ATOM 651 C CA . LEU A 1 83 ? 2.636 -15.908 3.352 1.00 87.44 83 LEU A CA 1
ATOM 652 C C . LEU A 1 83 ? 2.590 -15.486 4.816 1.00 87.44 83 LEU A C 1
ATOM 654 O O . LEU A 1 83 ? 1.595 -15.699 5.489 1.00 87.44 83 LEU A O 1
ATOM 658 N N . SER A 1 84 ? 3.655 -14.852 5.296 1.00 85.19 84 SER A N 1
ATOM 659 C CA . SER A 1 84 ? 3.733 -14.389 6.683 1.00 85.19 84 SER A CA 1
ATOM 660 C C . SER A 1 84 ? 4.062 -12.901 6.731 1.00 85.19 84 SER A C 1
ATOM 662 O O . SER A 1 84 ? 5.211 -12.556 7.015 1.00 85.19 84 SER A O 1
ATOM 664 N N . PRO A 1 85 ? 3.103 -12.018 6.390 1.00 81.31 85 PRO A N 1
ATOM 665 C CA . PRO A 1 85 ? 3.310 -10.579 6.494 1.00 81.31 85 PRO A CA 1
ATOM 666 C C . PRO A 1 85 ? 3.613 -10.178 7.940 1.00 81.31 85 PRO A C 1
ATOM 668 O O . PRO A 1 85 ? 3.130 -10.794 8.896 1.00 81.31 85 PRO A O 1
ATOM 671 N N . LEU A 1 86 ? 4.436 -9.143 8.090 1.00 84.75 86 LEU A N 1
ATOM 672 C CA . LEU A 1 86 ? 4.847 -8.648 9.398 1.00 84.75 86 LEU A CA 1
ATOM 673 C C . LEU A 1 86 ? 3.694 -7.893 10.067 1.00 84.75 86 LEU A C 1
ATOM 675 O O . LEU A 1 86 ? 3.033 -7.060 9.453 1.00 84.75 86 LEU A O 1
ATOM 679 N N . SER A 1 87 ? 3.490 -8.148 11.354 1.00 86.44 87 SER A N 1
ATOM 680 C CA . SER A 1 87 ? 2.600 -7.370 12.204 1.00 86.44 87 SER A CA 1
ATOM 681 C C . SER A 1 87 ? 3.304 -6.093 12.670 1.00 86.44 87 SER A C 1
ATOM 683 O O . SER A 1 87 ? 4.390 -6.169 13.258 1.00 86.44 87 SER A O 1
ATOM 685 N N . PRO A 1 88 ? 2.659 -4.919 12.541 1.00 84.94 88 PRO A N 1
ATOM 686 C CA . PRO A 1 88 ? 3.181 -3.657 13.065 1.00 84.94 88 PRO A CA 1
ATOM 687 C C . PRO A 1 88 ? 3.587 -3.695 14.539 1.00 84.94 88 PRO A C 1
ATOM 689 O O . PRO A 1 88 ? 4.521 -3.006 14.953 1.00 84.94 88 PRO A O 1
ATOM 692 N N . ILE A 1 89 ? 2.866 -4.494 15.326 1.00 86.75 89 ILE A N 1
ATOM 693 C CA . ILE A 1 89 ? 3.006 -4.567 16.778 1.00 86.75 89 ILE A CA 1
ATOM 694 C C . ILE A 1 89 ? 4.006 -5.654 17.155 1.00 86.75 89 ILE A C 1
ATOM 696 O O . ILE A 1 89 ? 4.974 -5.379 17.862 1.00 86.75 89 ILE A O 1
ATOM 700 N N . LYS A 1 90 ? 3.784 -6.887 16.685 1.00 87.94 90 LYS A N 1
ATOM 701 C CA . LYS A 1 90 ? 4.598 -8.043 17.085 1.00 87.94 90 LYS A CA 1
ATOM 702 C C . LYS A 1 90 ? 6.024 -7.948 16.551 1.00 87.94 90 LYS A C 1
ATOM 704 O O . LYS A 1 90 ? 6.958 -8.250 17.285 1.00 87.94 90 LYS A O 1
ATOM 709 N N . ASP A 1 91 ? 6.186 -7.501 15.309 1.00 89.19 91 ASP A N 1
ATOM 710 C CA . ASP A 1 91 ? 7.482 -7.478 14.625 1.00 89.19 91 ASP A CA 1
ATOM 711 C C . ASP A 1 91 ? 8.201 -6.128 14.778 1.00 89.19 91 ASP A C 1
ATOM 713 O O . ASP A 1 91 ? 9.197 -5.861 14.113 1.00 89.19 91 ASP A O 1
ATOM 717 N N . MET A 1 92 ? 7.711 -5.270 15.685 1.00 89.44 92 MET A N 1
ATOM 718 C CA . MET A 1 92 ? 8.328 -3.993 16.067 1.00 89.44 92 MET A CA 1
ATOM 719 C C . MET A 1 92 ? 8.536 -3.006 14.902 1.00 89.44 92 MET A C 1
ATOM 721 O O . MET A 1 92 ? 9.360 -2.094 14.988 1.00 89.44 92 MET A O 1
ATOM 725 N N . ILE A 1 93 ? 7.748 -3.119 13.829 1.00 88.12 93 ILE A N 1
ATOM 726 C CA . ILE A 1 93 ? 7.811 -2.214 12.668 1.00 88.12 93 ILE A CA 1
ATOM 727 C C . ILE A 1 93 ? 6.910 -0.974 12.810 1.00 88.12 93 ILE A C 1
ATOM 729 O O . ILE A 1 93 ? 6.716 -0.226 11.851 1.00 88.12 93 ILE A O 1
ATOM 733 N N . GLY A 1 94 ? 6.410 -0.688 14.018 1.00 90.88 94 GLY A N 1
ATOM 734 C CA . GLY A 1 94 ? 5.574 0.483 14.310 1.00 90.88 94 GLY A CA 1
ATOM 735 C C . GLY A 1 94 ? 6.201 1.826 13.901 1.00 90.88 94 GLY A C 1
ATOM 736 O O . GLY A 1 94 ? 5.485 2.747 13.509 1.00 90.88 94 GLY A O 1
ATOM 737 N N . SER A 1 95 ? 7.536 1.946 13.893 1.00 92.75 95 SER A N 1
ATOM 738 C CA . SER A 1 95 ? 8.218 3.147 13.377 1.00 92.75 95 SER A CA 1
ATOM 739 C C . SER A 1 95 ? 8.018 3.356 11.869 1.00 92.75 95 SER A C 1
ATOM 741 O O . SER A 1 95 ? 7.943 4.498 11.423 1.00 92.75 95 SER A O 1
ATOM 743 N N . GLN A 1 96 ? 7.931 2.288 11.070 1.00 92.31 96 GLN A N 1
ATOM 744 C CA . GLN A 1 96 ? 7.653 2.419 9.635 1.00 92.31 96 GLN A CA 1
ATOM 745 C C . GLN A 1 96 ? 6.162 2.646 9.393 1.00 92.31 96 GLN A C 1
ATOM 747 O O . GLN A 1 96 ? 5.802 3.546 8.631 1.00 92.31 96 GLN A O 1
ATOM 752 N N . ALA A 1 97 ? 5.304 1.921 10.119 1.00 95.19 97 ALA A N 1
ATOM 753 C CA . ALA A 1 97 ? 3.855 2.095 10.044 1.00 95.19 97 ALA A CA 1
ATOM 754 C C . ALA A 1 97 ? 3.450 3.551 10.336 1.00 95.19 97 ALA A C 1
ATOM 756 O O . ALA A 1 97 ? 2.751 4.191 9.557 1.00 95.19 97 ALA A O 1
ATOM 757 N N . THR A 1 98 ? 3.988 4.137 11.409 1.00 95.44 98 THR A N 1
ATOM 758 C CA . THR A 1 98 ? 3.711 5.538 11.776 1.00 95.44 98 THR A CA 1
ATOM 759 C C . THR A 1 98 ? 4.165 6.551 10.723 1.00 95.44 98 THR A C 1
ATOM 761 O O . THR A 1 98 ? 3.487 7.558 10.541 1.00 95.44 98 THR A O 1
ATOM 764 N N . LYS A 1 99 ? 5.255 6.304 9.983 1.00 95.69 99 LYS A N 1
ATOM 765 C CA . LYS A 1 99 ? 5.664 7.174 8.862 1.00 95.69 99 LYS A CA 1
ATOM 766 C C . LYS A 1 99 ? 4.702 7.072 7.681 1.00 95.69 99 LYS A C 1
ATOM 768 O O . LYS A 1 99 ? 4.371 8.103 7.101 1.00 95.69 99 LYS A O 1
ATOM 773 N N . GLY A 1 100 ? 4.256 5.860 7.344 1.00 96.56 100 GLY A N 1
ATOM 774 C CA . GLY A 1 100 ? 3.253 5.630 6.301 1.00 96.56 100 GLY A CA 1
ATOM 775 C C . GLY A 1 100 ? 1.929 6.307 6.641 1.00 96.56 100 GLY A C 1
ATOM 776 O O . GLY A 1 100 ? 1.434 7.130 5.880 1.00 96.56 100 GLY A O 1
ATOM 777 N N . ILE A 1 101 ? 1.420 6.071 7.849 1.00 97.00 101 ILE A N 1
ATOM 778 C CA . ILE A 1 101 ? 0.184 6.693 8.343 1.00 97.00 101 ILE A CA 1
ATOM 779 C C . ILE A 1 101 ? 0.321 8.221 8.429 1.00 97.00 101 ILE A C 1
ATOM 781 O O . ILE A 1 101 ? -0.606 8.946 8.076 1.00 97.00 101 ILE A O 1
ATOM 785 N N . HIS A 1 102 ? 1.485 8.744 8.832 1.00 97.06 102 HIS A N 1
ATOM 786 C CA . HIS A 1 102 ? 1.742 10.185 8.804 1.00 97.06 102 HIS A CA 1
ATOM 787 C C . HIS A 1 102 ? 1.706 10.752 7.378 1.00 97.06 102 HIS A C 1
ATOM 789 O O . HIS A 1 102 ? 1.143 11.825 7.163 1.00 97.06 102 HIS A O 1
ATOM 795 N N . PHE A 1 103 ? 2.283 10.042 6.402 1.00 97.81 103 PHE A N 1
ATOM 796 C CA . PHE A 1 103 ? 2.197 10.418 4.992 1.00 97.81 103 PHE A CA 1
ATOM 797 C C . PHE A 1 103 ? 0.737 10.496 4.531 1.00 97.81 103 PHE A C 1
ATOM 799 O O . PHE A 1 103 ? 0.353 11.505 3.940 1.00 97.81 103 PHE A O 1
ATOM 806 N N . LEU A 1 104 ? -0.081 9.491 4.862 1.00 97.94 104 LEU A N 1
ATOM 807 C CA . LEU A 1 104 ? -1.511 9.490 4.544 1.00 97.94 104 LEU A CA 1
ATOM 808 C C . LEU A 1 104 ? -2.217 10.693 5.165 1.00 97.94 104 LEU A C 1
ATOM 810 O O . LEU A 1 104 ? -2.783 11.508 4.446 1.00 97.94 104 LEU A O 1
ATOM 814 N N . ALA A 1 105 ? -2.080 10.894 6.476 1.00 97.44 105 ALA A N 1
ATOM 815 C CA . ALA A 1 105 ? -2.716 12.009 7.178 1.00 97.44 105 ALA A CA 1
ATOM 816 C C . ALA A 1 105 ? -2.348 13.391 6.600 1.00 97.44 105 ALA A C 1
ATOM 818 O O . ALA A 1 105 ? -3.126 14.336 6.707 1.00 97.44 105 ALA A O 1
ATOM 819 N N . ARG A 1 106 ? -1.160 13.527 5.997 1.00 97.69 106 ARG A N 1
ATOM 820 C CA . ARG A 1 106 ? -0.692 14.775 5.377 1.00 97.69 106 ARG A CA 1
ATOM 821 C C . ARG A 1 106 ? -1.141 14.955 3.931 1.00 97.69 106 ARG A C 1
ATOM 823 O O . ARG A 1 106 ? -1.364 16.092 3.522 1.00 97.69 106 ARG A O 1
ATOM 830 N N . PHE A 1 107 ? -1.175 13.878 3.150 1.00 98.38 107 PHE A N 1
ATOM 831 C CA . PHE A 1 107 ? -1.204 13.968 1.687 1.00 98.38 107 PHE A CA 1
ATOM 832 C C . PHE A 1 107 ? -2.294 13.133 1.012 1.00 98.38 107 PHE A C 1
ATOM 834 O O . PHE A 1 107 ? -2.574 13.361 -0.163 1.00 98.38 107 PHE A O 1
ATOM 841 N N . ALA A 1 108 ? -2.898 12.191 1.729 1.00 98.19 108 ALA A N 1
ATOM 842 C CA . ALA A 1 108 ? -3.986 11.338 1.269 1.00 98.19 108 ALA A CA 1
ATOM 843 C C . ALA A 1 108 ? -4.888 10.948 2.463 1.00 98.19 108 ALA A C 1
ATOM 845 O O . ALA A 1 108 ? -4.891 9.786 2.871 1.00 98.19 108 ALA A O 1
ATOM 846 N N . PRO A 1 109 ? -5.562 11.917 3.112 1.00 97.56 109 PRO A N 1
ATOM 847 C CA . PRO A 1 109 ? -6.240 11.680 4.387 1.00 97.56 109 PRO A CA 1
ATOM 848 C C . PRO A 1 109 ? -7.554 10.903 4.245 1.00 97.56 109 PRO A C 1
ATOM 850 O O . PRO A 1 109 ? -8.008 10.305 5.220 1.00 97.56 109 PRO A O 1
ATOM 853 N N . ASP A 1 110 ? -8.159 10.910 3.058 1.00 97.69 110 ASP A N 1
ATOM 854 C CA . ASP A 1 110 ? -9.476 10.333 2.833 1.00 97.69 110 ASP A CA 1
ATOM 855 C C . ASP A 1 110 ? -9.357 8.877 2.396 1.00 97.69 110 ASP A C 1
ATOM 857 O O . ASP A 1 110 ? -8.575 8.533 1.509 1.00 97.69 110 ASP A O 1
ATOM 861 N N . LEU A 1 111 ? -10.170 8.013 2.992 1.00 95.75 111 LEU A N 1
ATOM 862 C CA . LEU A 1 111 ? -10.271 6.616 2.599 1.00 95.75 111 LEU A CA 1
ATOM 863 C C . LEU A 1 111 ? -11.326 6.480 1.494 1.00 95.75 111 LEU A C 1
ATOM 865 O O . LEU A 1 111 ? -12.520 6.624 1.752 1.00 95.75 111 LEU A O 1
ATOM 869 N N . ALA A 1 112 ? -10.892 6.223 0.260 1.00 95.56 112 ALA A N 1
ATOM 870 C CA . ALA A 1 112 ? -11.791 6.064 -0.886 1.00 95.56 112 ALA A CA 1
ATOM 871 C C . ALA A 1 112 ? -12.442 4.671 -0.918 1.00 95.56 112 ALA A C 1
ATOM 873 O O . ALA A 1 112 ? -13.606 4.527 -1.290 1.00 95.56 112 ALA A O 1
ATOM 874 N N . SER A 1 113 ? -11.685 3.647 -0.524 1.00 94.56 113 SER A N 1
ATOM 875 C CA . SER A 1 113 ? -12.140 2.268 -0.336 1.00 94.56 113 SER A CA 1
ATOM 876 C C . SER A 1 113 ? -11.171 1.534 0.594 1.00 94.56 113 SER A C 1
ATOM 878 O O . SER A 1 113 ? -10.107 2.061 0.919 1.00 94.56 113 SER A O 1
ATOM 880 N N . CYS A 1 114 ? -11.497 0.305 1.008 1.00 95.62 114 CYS A N 1
ATOM 881 C CA . CYS A 1 114 ? -10.579 -0.518 1.804 1.00 95.62 114 CYS A CA 1
ATOM 882 C C . CYS A 1 114 ? -9.207 -0.621 1.100 1.00 95.62 114 CYS A C 1
ATOM 884 O O . CYS A 1 114 ? -9.119 -1.110 -0.026 1.00 95.62 114 CYS A O 1
ATOM 886 N N . GLY A 1 115 ? -8.160 -0.092 1.740 1.00 96.19 115 GLY A N 1
ATOM 887 C CA . GLY A 1 115 ? -6.788 -0.082 1.220 1.00 96.19 115 GLY A CA 1
ATOM 888 C C . GLY A 1 115 ? -6.427 1.026 0.226 1.00 96.19 115 GLY A C 1
ATOM 889 O O . GLY A 1 115 ? -5.275 1.067 -0.199 1.00 96.19 115 GLY A O 1
ATOM 890 N N . LEU A 1 116 ? -7.351 1.921 -0.138 1.00 97.69 116 LEU A N 1
ATOM 891 C CA . LEU A 1 116 ? -7.077 3.053 -1.030 1.00 97.69 116 LEU A CA 1
ATOM 892 C C . LEU A 1 116 ? -7.327 4.379 -0.315 1.00 97.69 116 LEU A C 1
ATOM 894 O O . LEU A 1 116 ? -8.465 4.725 0.010 1.00 97.69 116 LEU A O 1
ATOM 898 N N . TRP A 1 117 ? -6.263 5.157 -0.163 1.00 98.50 117 TRP A N 1
ATOM 899 C CA . TRP A 1 117 ? -6.294 6.499 0.408 1.00 98.50 117 TRP A CA 1
ATOM 900 C C . TRP A 1 117 ? -6.088 7.564 -0.665 1.00 98.50 117 TRP A C 1
ATOM 902 O O . TRP A 1 117 ? -5.414 7.314 -1.665 1.00 98.50 117 TRP A O 1
ATOM 912 N N . THR A 1 118 ? -6.642 8.761 -0.476 1.00 98.38 118 THR A N 1
ATOM 913 C CA . THR A 1 118 ? -6.553 9.855 -1.449 1.00 98.38 118 THR A CA 1
ATOM 914 C C . THR A 1 118 ? -6.717 11.247 -0.829 1.00 98.38 118 THR A C 1
ATOM 916 O O . THR A 1 118 ? -7.181 11.389 0.296 1.00 98.38 118 THR A O 1
ATOM 919 N N . ASP A 1 119 ? -6.323 12.289 -1.568 1.00 98.06 119 ASP A N 1
ATOM 920 C CA . ASP A 1 119 ? -6.761 13.683 -1.368 1.00 98.06 119 ASP A CA 1
ATOM 921 C C . ASP A 1 119 ? -7.904 14.088 -2.324 1.00 98.06 119 ASP A C 1
ATOM 923 O O . ASP A 1 119 ? -8.238 15.267 -2.454 1.00 98.06 119 ASP A O 1
ATOM 927 N N . GLY A 1 120 ? -8.431 13.124 -3.086 1.00 96.81 120 GLY A N 1
ATOM 928 C CA . GLY A 1 120 ? -9.450 13.315 -4.113 1.00 96.81 120 GLY A CA 1
ATOM 929 C C . GLY A 1 120 ? -8.935 13.915 -5.424 1.00 96.81 120 GLY A C 1
ATOM 930 O O . GLY A 1 120 ? -9.735 14.106 -6.343 1.00 96.81 120 GLY A O 1
ATOM 931 N N . ARG A 1 121 ? -7.634 14.232 -5.551 1.00 95.50 121 ARG A N 1
ATOM 932 C CA . ARG A 1 121 ? -7.120 14.946 -6.730 1.00 95.50 121 ARG A CA 1
ATOM 933 C C . ARG A 1 121 ? -5.714 14.554 -7.172 1.00 95.50 121 ARG A C 1
ATOM 935 O O . ARG A 1 121 ? -5.563 14.076 -8.292 1.00 95.50 121 ARG A O 1
ATOM 942 N N . TYR A 1 122 ? -4.691 14.817 -6.364 1.00 96.75 122 TYR A N 1
ATOM 943 C CA . TYR A 1 122 ? -3.292 14.723 -6.794 1.00 96.75 122 TYR A CA 1
ATOM 944 C C . TYR A 1 122 ? -2.602 13.450 -6.332 1.00 96.75 122 TYR A C 1
ATOM 946 O O . TYR A 1 122 ? -1.671 13.004 -7.002 1.00 96.75 122 TYR A O 1
ATOM 954 N N . ILE A 1 123 ? -3.013 12.889 -5.196 1.00 98.19 123 ILE A N 1
ATOM 955 C CA . ILE A 1 123 ? -2.351 11.742 -4.587 1.00 98.19 123 ILE A CA 1
ATOM 956 C C . ILE A 1 123 ? -3.375 10.660 -4.264 1.00 98.19 123 ILE A C 1
ATOM 958 O O . ILE A 1 123 ? -4.435 10.898 -3.682 1.00 98.19 123 ILE A O 1
ATOM 962 N N . GLN A 1 124 ? -3.005 9.443 -4.632 1.00 98.56 124 GLN A N 1
ATOM 963 C CA . GLN A 1 124 ? -3.542 8.217 -4.082 1.00 98.56 124 GLN A CA 1
ATOM 964 C C . GLN A 1 124 ? -2.421 7.411 -3.440 1.00 98.56 124 GLN A C 1
ATOM 966 O O . GLN A 1 124 ? -1.256 7.532 -3.827 1.00 98.56 124 GLN A O 1
ATOM 971 N N . ALA A 1 125 ? -2.773 6.582 -2.468 1.00 98.62 125 ALA A N 1
ATOM 972 C CA . ALA A 1 125 ? -1.844 5.670 -1.833 1.00 98.62 125 ALA A CA 1
ATOM 973 C C . ALA A 1 125 ? -2.499 4.316 -1.569 1.00 98.62 125 ALA A C 1
ATOM 975 O O . ALA A 1 125 ? -3.668 4.252 -1.189 1.00 98.62 125 ALA A O 1
ATOM 976 N N . ILE A 1 126 ? -1.716 3.258 -1.756 1.00 98.62 126 ILE A N 1
ATOM 977 C CA . ILE A 1 126 ? -2.058 1.875 -1.432 1.00 98.62 126 ILE A CA 1
ATOM 978 C C . ILE A 1 126 ? -0.888 1.221 -0.698 1.00 98.62 126 ILE A C 1
ATOM 980 O O . ILE A 1 126 ? 0.270 1.627 -0.848 1.00 98.62 126 ILE A O 1
ATOM 984 N N . GLU A 1 127 ? -1.182 0.184 0.077 1.00 98.25 127 GLU A N 1
ATOM 985 C CA . GLU A 1 127 ? -0.158 -0.643 0.706 1.00 98.25 127 GLU A CA 1
ATOM 986 C C . GLU A 1 127 ? 0.258 -1.767 -0.249 1.00 98.25 127 GLU A C 1
ATOM 988 O O . GLU A 1 127 ? -0.583 -2.484 -0.796 1.00 98.25 127 GLU A O 1
ATOM 993 N N . ALA A 1 128 ? 1.564 -1.916 -0.451 1.00 97.50 128 ALA A N 1
ATOM 994 C CA . ALA A 1 128 ? 2.160 -3.000 -1.220 1.00 97.50 128 ALA A CA 1
ATOM 995 C C . ALA A 1 128 ? 3.068 -3.835 -0.316 1.00 97.50 128 ALA A C 1
ATOM 997 O O . ALA A 1 128 ? 3.522 -3.373 0.726 1.00 97.50 128 ALA A O 1
ATOM 998 N N . TYR A 1 129 ? 3.352 -5.070 -0.730 1.00 95.56 129 TYR A N 1
ATOM 999 C CA . TYR A 1 129 ? 4.248 -5.955 0.010 1.00 95.56 129 TYR A CA 1
ATOM 1000 C C . TYR A 1 129 ? 5.163 -6.729 -0.954 1.00 95.56 129 TYR A C 1
ATOM 1002 O O . TYR A 1 129 ? 4.795 -7.808 -1.437 1.00 95.56 129 TYR A O 1
ATOM 1010 N N . PRO A 1 130 ? 6.369 -6.205 -1.261 1.00 94.75 130 PRO A N 1
ATOM 1011 C CA . PRO A 1 130 ? 7.289 -6.773 -2.253 1.00 94.75 130 PRO A CA 1
ATOM 1012 C C . PRO A 1 130 ? 7.613 -8.247 -2.023 1.00 94.75 130 PRO A C 1
ATOM 1014 O O . PRO A 1 130 ? 7.702 -9.035 -2.966 1.00 94.75 130 PRO A O 1
ATOM 1017 N N . SER A 1 131 ? 7.714 -8.665 -0.759 1.00 92.56 131 SER A N 1
ATOM 1018 C CA . SER A 1 131 ? 8.001 -10.060 -0.418 1.00 92.56 131 SER A CA 1
ATOM 1019 C C . SER A 1 131 ? 6.925 -11.039 -0.901 1.00 92.56 131 SER A C 1
ATOM 1021 O O . SER A 1 131 ? 7.273 -12.161 -1.274 1.00 92.56 131 SER A O 1
ATOM 1023 N N . ALA A 1 132 ? 5.654 -10.630 -0.977 1.00 92.44 132 ALA A N 1
ATOM 1024 C CA . ALA A 1 132 ? 4.584 -11.454 -1.547 1.00 92.44 132 ALA A CA 1
ATOM 1025 C C . ALA A 1 132 ? 4.669 -11.588 -3.077 1.00 92.44 132 ALA A C 1
ATOM 1027 O O . ALA A 1 132 ? 4.112 -12.524 -3.646 1.00 92.44 132 ALA A O 1
ATOM 1028 N N . CYS A 1 133 ? 5.408 -10.702 -3.746 1.00 93.75 133 CYS A N 1
ATOM 1029 C CA . CYS A 1 133 ? 5.538 -10.691 -5.201 1.00 93.75 133 CYS A CA 1
ATOM 1030 C C . CYS A 1 133 ? 6.638 -11.635 -5.714 1.00 93.75 133 CYS A C 1
ATOM 1032 O O . CYS A 1 133 ? 6.714 -11.889 -6.911 1.00 93.75 133 CYS A O 1
ATOM 1034 N N . LYS A 1 134 ? 7.479 -12.199 -4.834 1.00 90.31 134 LYS A N 1
ATOM 1035 C CA . LYS A 1 134 ? 8.638 -13.032 -5.219 1.00 90.31 134 LYS A CA 1
ATOM 1036 C C . LYS A 1 134 ? 8.282 -14.276 -6.041 1.00 90.31 134 LYS A C 1
ATOM 1038 O O . LYS A 1 134 ? 9.128 -14.766 -6.775 1.00 90.31 134 LYS A O 1
ATOM 1043 N N . ARG A 1 135 ? 7.060 -14.802 -5.899 1.00 90.50 135 ARG A N 1
ATOM 1044 C CA . ARG A 1 135 ? 6.571 -15.975 -6.652 1.00 90.50 135 ARG A CA 1
ATOM 1045 C C . ARG A 1 135 ? 5.680 -15.614 -7.842 1.00 90.50 135 ARG A C 1
ATOM 1047 O O . ARG A 1 135 ? 5.232 -16.516 -8.536 1.00 90.50 135 ARG A O 1
ATOM 1054 N N . SER A 1 136 ? 5.399 -14.332 -8.045 1.00 94.06 136 SER A N 1
ATOM 1055 C CA . SER A 1 136 ? 4.500 -13.876 -9.098 1.00 94.06 136 SER A CA 1
ATOM 1056 C C . SER A 1 136 ? 5.215 -13.865 -10.442 1.00 94.06 136 SER A C 1
ATOM 1058 O O . SER A 1 136 ? 6.224 -13.174 -10.613 1.00 94.06 136 SER A O 1
ATOM 1060 N N . ALA A 1 137 ? 4.679 -14.613 -11.402 1.00 93.38 137 ALA A N 1
ATOM 1061 C CA . ALA A 1 137 ? 5.164 -14.605 -12.772 1.00 93.38 137 ALA A CA 1
ATOM 1062 C C . ALA A 1 137 ? 4.834 -13.269 -13.446 1.00 93.38 137 ALA A C 1
ATOM 1064 O O . ALA A 1 137 ? 5.695 -12.712 -14.122 1.00 93.38 137 ALA A O 1
ATOM 1065 N N . CYS A 1 138 ? 3.647 -12.703 -13.200 1.00 95.00 138 CYS A N 1
ATOM 1066 C CA . CYS A 1 138 ? 3.243 -11.443 -13.823 1.00 95.00 138 CYS A CA 1
ATOM 1067 C C . CYS A 1 138 ? 4.117 -10.260 -13.369 1.00 95.00 138 CYS A C 1
ATOM 1069 O O . CYS A 1 138 ? 4.612 -9.505 -14.210 1.00 95.00 138 CYS A O 1
ATOM 1071 N N . ILE A 1 139 ? 4.396 -10.127 -12.064 1.00 95.31 139 ILE A N 1
ATOM 1072 C CA . ILE A 1 139 ? 5.305 -9.087 -11.559 1.00 95.31 139 ILE A CA 1
ATOM 1073 C C . ILE A 1 139 ? 6.733 -9.335 -12.054 1.00 95.31 139 ILE A C 1
ATOM 1075 O O . ILE A 1 139 ? 7.424 -8.385 -12.425 1.00 95.31 139 ILE A O 1
ATOM 1079 N N . SER A 1 140 ? 7.179 -10.595 -12.089 1.00 92.56 140 SER A N 1
ATOM 1080 C CA . SER A 1 140 ? 8.483 -10.963 -12.649 1.00 92.56 140 SER A CA 1
ATOM 1081 C C . SER A 1 140 ? 8.593 -10.488 -14.102 1.00 92.56 140 SER A C 1
ATOM 1083 O O . SER A 1 140 ? 9.455 -9.674 -14.430 1.00 92.56 140 SER A O 1
ATOM 1085 N N . ASP A 1 141 ? 7.653 -10.849 -14.969 1.00 92.25 141 ASP A N 1
ATOM 1086 C CA . ASP A 1 141 ? 7.675 -10.438 -16.373 1.00 92.25 141 ASP A CA 1
ATOM 1087 C C . ASP A 1 141 ? 7.669 -8.913 -16.553 1.00 92.25 141 ASP A C 1
ATOM 1089 O O . ASP A 1 141 ? 8.430 -8.397 -17.377 1.00 92.25 141 ASP A O 1
ATOM 1093 N N . MET A 1 142 ? 6.925 -8.177 -15.722 1.00 93.62 142 MET A N 1
ATOM 1094 C CA . MET A 1 142 ? 6.946 -6.708 -15.712 1.00 93.62 142 MET A CA 1
ATOM 1095 C C . MET A 1 142 ? 8.274 -6.105 -15.236 1.00 93.62 142 MET A C 1
ATOM 1097 O O . MET A 1 142 ? 8.634 -5.006 -15.659 1.00 93.62 142 MET A O 1
ATOM 1101 N N . ARG A 1 143 ? 9.032 -6.805 -14.385 1.00 91.69 143 ARG A N 1
ATOM 1102 C CA . ARG A 1 143 ? 10.372 -6.381 -13.952 1.00 91.69 143 ARG A CA 1
ATOM 1103 C C . ARG A 1 143 ? 11.419 -6.582 -15.041 1.00 91.69 143 ARG A C 1
ATOM 1105 O O . ARG A 1 143 ? 12.369 -5.807 -15.102 1.00 91.69 143 ARG A O 1
ATOM 1112 N N . ARG A 1 144 ? 11.261 -7.571 -15.926 1.00 88.81 144 ARG A N 1
ATOM 1113 C CA . ARG A 1 144 ? 12.269 -7.958 -16.934 1.00 88.81 144 ARG A CA 1
ATOM 1114 C C . ARG A 1 144 ? 12.845 -6.792 -17.759 1.00 88.81 144 ARG A C 1
ATOM 1116 O O . ARG A 1 144 ? 14.066 -6.759 -17.926 1.00 88.81 144 ARG A O 1
ATOM 1123 N N . PRO A 1 145 ? 12.054 -5.807 -18.237 1.00 88.62 145 PRO A N 1
ATOM 1124 C CA . PRO A 1 145 ? 12.572 -4.660 -18.984 1.00 88.62 145 PRO A CA 1
ATOM 1125 C C . PRO A 1 145 ? 13.549 -3.773 -18.205 1.00 88.62 145 PRO A C 1
ATOM 1127 O O . PRO A 1 145 ? 14.204 -2.939 -18.822 1.00 88.62 145 PRO A O 1
ATOM 1130 N N . PHE A 1 146 ? 13.665 -3.936 -16.885 1.00 87.94 146 PHE A N 1
ATOM 1131 C CA . PHE A 1 146 ? 14.538 -3.157 -16.005 1.00 87.94 146 PHE A CA 1
ATOM 1132 C C . PHE A 1 146 ? 15.875 -3.849 -15.682 1.00 87.94 146 PHE A C 1
ATOM 1134 O O . PHE A 1 146 ? 16.684 -3.276 -14.957 1.00 87.94 146 PHE A O 1
ATOM 1141 N N . TYR A 1 147 ? 16.148 -5.033 -16.245 1.00 85.81 147 TYR A N 1
ATOM 1142 C CA . TYR A 1 147 ? 17.389 -5.799 -16.033 1.00 85.81 147 TYR A CA 1
ATOM 1143 C C . TYR A 1 147 ? 18.278 -5.798 -17.288 1.00 85.81 147 TYR A C 1
ATOM 1145 O O . TYR A 1 147 ? 17.825 -5.479 -18.394 1.00 85.81 147 TYR 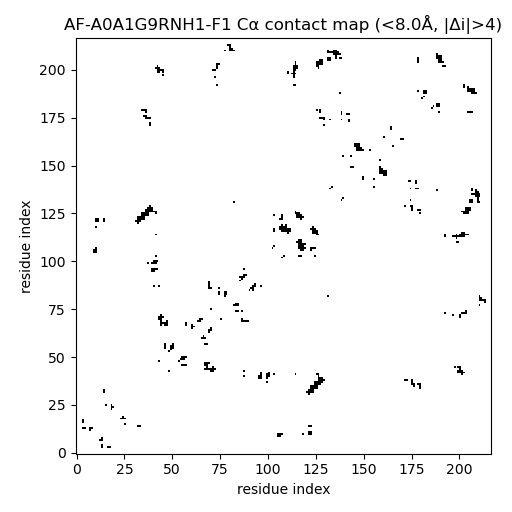A O 1
ATOM 1153 N N . GLU A 1 148 ? 19.574 -6.086 -17.125 1.00 81.75 148 GLU A N 1
ATOM 1154 C CA . GLU A 1 148 ? 20.490 -6.311 -18.251 1.00 81.75 148 GLU A CA 1
ATOM 1155 C C . GLU A 1 148 ? 20.200 -7.671 -18.904 1.00 81.75 148 GLU A C 1
ATOM 1157 O O . GLU A 1 148 ? 19.786 -8.616 -18.234 1.00 81.75 148 GLU A O 1
ATOM 11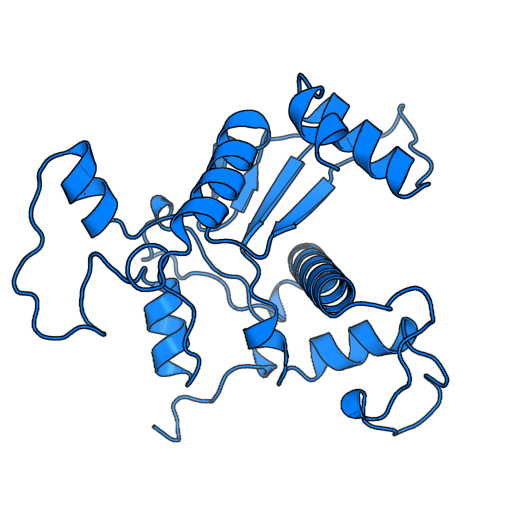62 N N . ASN A 1 149 ? 20.461 -7.792 -20.211 1.00 69.12 149 ASN A N 1
ATOM 1163 C CA . ASN A 1 149 ? 20.254 -9.031 -20.975 1.00 69.12 149 ASN A CA 1
ATOM 1164 C C . ASN A 1 149 ? 18.819 -9.586 -20.876 1.00 69.12 149 ASN A C 1
ATOM 1166 O O . ASN A 1 149 ? 18.611 -10.794 -20.836 1.00 69.12 149 ASN A O 1
ATOM 1170 N N . SER A 1 150 ? 17.821 -8.698 -20.884 1.00 65.81 150 SER A N 1
ATOM 1171 C CA . SER A 1 150 ? 16.390 -9.031 -20.825 1.00 65.81 150 SER A CA 1
ATOM 1172 C C . SER A 1 150 ? 15.852 -9.804 -22.044 1.00 65.81 150 SER A C 1
ATOM 1174 O O . SER A 1 150 ? 14.672 -10.154 -22.080 1.00 65.81 150 SER A O 1
ATOM 1176 N N . GLY A 1 151 ? 16.697 -10.089 -23.041 1.00 58.00 151 GLY A N 1
ATOM 1177 C CA . GLY A 1 151 ? 16.367 -10.943 -24.176 1.00 58.00 151 GLY A CA 1
ATOM 1178 C C . GLY A 1 151 ? 16.514 -12.427 -23.830 1.00 58.00 151 GLY A C 1
ATOM 1179 O O . GLY A 1 151 ? 17.622 -12.897 -23.586 1.00 58.00 151 GLY A O 1
ATOM 1180 N N . GLY A 1 152 ? 15.408 -13.176 -23.859 1.00 62.03 152 GLY A N 1
ATOM 1181 C CA . GLY A 1 152 ? 15.403 -14.642 -23.771 1.00 62.03 152 GLY A CA 1
ATOM 1182 C C . GLY A 1 152 ? 14.622 -15.229 -22.589 1.00 62.03 152 GLY A C 1
ATOM 1183 O O . GLY A 1 152 ? 13.929 -14.530 -21.853 1.00 62.03 152 GLY A O 1
ATOM 1184 N N . SER A 1 153 ? 14.731 -16.551 -22.432 1.00 66.00 153 SER A N 1
ATOM 1185 C CA . SER A 1 153 ? 14.037 -17.395 -21.443 1.00 66.00 153 SER A CA 1
ATOM 1186 C C . SER A 1 153 ? 14.782 -17.535 -20.106 1.00 66.00 153 SER A C 1
ATOM 1188 O O . SER A 1 153 ? 14.587 -18.512 -19.384 1.00 66.00 153 SER A O 1
ATOM 1190 N N . VAL A 1 154 ? 15.694 -16.610 -19.792 1.00 69.50 154 VAL A N 1
ATOM 1191 C CA . VAL A 1 154 ? 16.496 -16.666 -18.563 1.00 69.50 154 VAL A CA 1
ATOM 1192 C C . VAL A 1 154 ? 15.627 -16.242 -17.369 1.00 69.50 154 VAL A C 1
ATOM 1194 O O . VAL A 1 154 ? 15.010 -15.178 -17.440 1.00 69.50 154 VAL A O 1
ATOM 1197 N N . PRO A 1 155 ? 15.570 -17.035 -16.279 1.00 72.56 155 PRO A N 1
ATOM 1198 C CA . PRO A 1 155 ? 14.869 -16.644 -15.054 1.00 72.56 155 PRO A CA 1
ATOM 1199 C C . PRO A 1 155 ? 15.420 -15.336 -14.469 1.00 72.56 155 PRO A C 1
ATOM 1201 O O . PRO A 1 155 ? 16.635 -15.117 -14.499 1.00 72.56 155 PRO A O 1
ATOM 1204 N N . ILE A 1 156 ? 14.552 -14.482 -13.917 1.00 73.31 156 ILE A N 1
ATOM 1205 C CA . ILE A 1 156 ? 14.929 -13.149 -13.407 1.00 73.31 156 ILE A CA 1
ATOM 1206 C C . ILE A 1 156 ? 15.966 -13.215 -12.296 1.00 73.31 156 ILE A C 1
ATOM 1208 O O . ILE A 1 156 ? 16.845 -12.363 -12.235 1.00 73.31 156 ILE A O 1
ATOM 1212 N N . GLU A 1 157 ? 15.945 -14.265 -11.481 1.00 73.12 157 GLU A N 1
ATOM 1213 C CA . GLU A 1 157 ? 16.903 -14.482 -10.393 1.00 73.12 157 GLU A CA 1
ATOM 1214 C C . GLU A 1 157 ? 18.343 -14.638 -10.904 1.00 73.12 157 GLU A C 1
ATOM 1216 O O . GLU A 1 157 ? 19.297 -14.538 -10.135 1.00 73.12 157 GLU A O 1
ATOM 1221 N N . LYS A 1 158 ? 18.506 -14.910 -12.205 1.00 71.94 158 LYS A N 1
ATOM 1222 C CA . LYS A 1 158 ? 19.797 -15.034 -12.889 1.00 71.94 158 LYS A CA 1
ATOM 1223 C C . LYS A 1 158 ? 20.122 -13.828 -13.766 1.00 71.94 158 LYS A C 1
ATOM 1225 O O . LYS A 1 158 ? 21.223 -13.771 -14.317 1.00 71.94 158 LYS A O 1
ATOM 1230 N N . LEU A 1 159 ? 19.187 -12.891 -13.934 1.00 77.38 159 LEU A N 1
ATOM 1231 C CA . LEU A 1 159 ? 19.447 -11.657 -14.660 1.00 77.38 159 LEU A CA 1
ATOM 1232 C C . LEU A 1 159 ? 20.300 -10.732 -13.804 1.00 77.38 159 LEU A C 1
ATOM 1234 O O . LEU A 1 159 ? 20.136 -10.615 -12.591 1.00 77.38 159 LEU A O 1
ATOM 1238 N N . LYS A 1 160 ? 21.222 -10.039 -14.464 1.00 74.69 160 LYS A N 1
ATOM 1239 C CA . LYS A 1 160 ? 22.035 -9.035 -13.799 1.00 74.69 160 LYS A CA 1
ATOM 1240 C C . LYS A 1 160 ? 21.214 -7.755 -13.684 1.00 74.69 160 LYS A C 1
ATOM 1242 O O . LYS A 1 160 ? 20.770 -7.203 -14.693 1.00 74.69 160 LYS A O 1
ATOM 1247 N N . ALA A 1 161 ? 20.996 -7.308 -12.452 1.00 74.88 161 ALA A N 1
ATOM 1248 C CA . ALA A 1 161 ? 20.376 -6.020 -12.180 1.00 74.88 161 ALA A CA 1
ATOM 1249 C C . ALA A 1 161 ? 21.148 -4.916 -12.918 1.00 74.88 161 ALA A C 1
ATOM 1251 O O . ALA A 1 161 ? 22.385 -4.939 -12.963 1.00 74.88 161 ALA A O 1
ATOM 1252 N N . ARG A 1 162 ? 20.429 -3.971 -13.538 1.00 80.94 162 ARG A N 1
ATOM 1253 C CA . ARG A 1 162 ? 21.090 -2.794 -14.116 1.00 80.94 162 ARG A CA 1
ATOM 1254 C C . ARG A 1 162 ? 21.806 -2.025 -13.012 1.00 80.94 162 ARG A C 1
ATOM 1256 O O . ARG A 1 162 ? 21.440 -2.127 -11.843 1.00 80.94 162 ARG A O 1
ATOM 1263 N N . ARG A 1 163 ? 22.829 -1.249 -13.375 1.00 79.69 163 ARG A N 1
ATOM 1264 C CA . ARG A 1 163 ? 23.674 -0.521 -12.408 1.00 79.69 163 ARG A CA 1
ATOM 1265 C C . ARG A 1 163 ? 22.874 0.389 -11.472 1.00 79.69 163 ARG A C 1
ATOM 1267 O O . ARG A 1 163 ? 23.315 0.644 -10.358 1.00 79.69 163 ARG A O 1
ATOM 1274 N N . GLU A 1 164 ? 21.718 0.862 -11.919 1.00 81.44 164 GLU A N 1
ATOM 1275 C CA . GLU A 1 164 ? 20.785 1.682 -11.154 1.00 81.44 164 GLU A CA 1
ATOM 1276 C C . GLU A 1 164 ? 20.136 0.917 -9.987 1.00 81.44 164 GLU A C 1
ATOM 1278 O O . GLU A 1 164 ? 19.792 1.536 -8.988 1.00 81.44 164 GLU A O 1
ATOM 1283 N N . PHE A 1 165 ? 20.031 -0.413 -10.058 1.00 82.12 165 PHE A N 1
ATOM 1284 C CA . PHE A 1 165 ? 19.508 -1.289 -9.001 1.00 82.12 165 PHE A CA 1
ATOM 1285 C C . PHE A 1 165 ? 20.648 -1.877 -8.162 1.00 82.12 165 PHE A C 1
ATOM 1287 O O . PHE A 1 165 ? 20.845 -3.086 -8.079 1.00 82.12 165 PHE A O 1
ATOM 1294 N N . TYR A 1 166 ? 21.441 -1.002 -7.547 1.00 78.75 166 TYR A N 1
ATOM 1295 C CA . TYR A 1 166 ? 22.605 -1.394 -6.742 1.00 78.75 166 TYR A CA 1
ATOM 1296 C C . TYR A 1 166 ? 22.255 -1.840 -5.309 1.00 78.75 166 TYR A C 1
ATOM 1298 O O . TYR A 1 166 ? 23.149 -2.226 -4.555 1.00 78.75 166 TYR A O 1
ATOM 1306 N N . HIS A 1 167 ? 20.985 -1.748 -4.907 1.00 86.19 167 HIS A N 1
ATOM 1307 C CA . HIS A 1 167 ? 20.512 -2.086 -3.566 1.00 86.19 167 HIS A CA 1
ATOM 1308 C C . HIS A 1 167 ? 19.132 -2.747 -3.626 1.00 86.19 167 HIS A C 1
ATOM 1310 O O . HIS A 1 167 ? 18.293 -2.336 -4.427 1.00 86.19 167 HIS A O 1
ATOM 1316 N N . VAL A 1 168 ? 18.882 -3.715 -2.739 1.00 85.75 168 VAL A N 1
ATOM 1317 C CA . VAL A 1 168 ? 17.619 -4.474 -2.682 1.00 85.75 168 VAL A CA 1
ATOM 1318 C C . VAL A 1 168 ? 16.396 -3.569 -2.499 1.00 85.75 168 VAL A C 1
ATOM 1320 O O . VAL A 1 168 ? 15.419 -3.730 -3.218 1.00 85.75 168 VAL A O 1
ATOM 1323 N N . ASP A 1 169 ? 16.490 -2.530 -1.664 1.00 89.19 169 ASP A N 1
ATOM 1324 C CA . ASP A 1 169 ? 15.414 -1.540 -1.487 1.00 89.19 169 ASP A CA 1
ATOM 1325 C C . ASP A 1 169 ? 14.978 -0.857 -2.798 1.00 89.19 169 ASP A C 1
ATOM 1327 O O . ASP A 1 169 ? 13.834 -0.426 -2.917 1.00 89.19 169 ASP A O 1
ATOM 1331 N N . LEU A 1 170 ? 15.865 -0.736 -3.796 1.00 91.06 170 LEU A N 1
ATOM 1332 C CA . LEU A 1 170 ? 15.503 -0.175 -5.104 1.00 91.06 170 LEU A CA 1
ATOM 1333 C C . LEU A 1 170 ? 14.707 -1.178 -5.944 1.00 91.06 170 LEU A C 1
ATOM 1335 O O . LEU A 1 170 ? 13.823 -0.782 -6.703 1.00 91.06 170 LEU A O 1
ATOM 1339 N N . GLU A 1 171 ? 14.994 -2.470 -5.798 1.00 91.62 171 GLU A N 1
ATOM 1340 C CA . GLU A 1 171 ? 14.212 -3.540 -6.420 1.00 91.62 171 GLU A CA 1
ATOM 1341 C C . GLU A 1 171 ? 12.841 -3.697 -5.751 1.00 91.62 171 GLU A C 1
ATOM 1343 O O . GLU A 1 171 ? 11.836 -3.892 -6.441 1.00 91.62 171 GLU A O 1
ATOM 1348 N N . ASP A 1 172 ? 12.780 -3.552 -4.427 1.00 94.25 172 ASP A N 1
ATOM 1349 C CA . ASP A 1 172 ? 11.527 -3.524 -3.672 1.00 94.25 172 ASP A CA 1
ATOM 1350 C C . ASP A 1 172 ? 10.695 -2.289 -4.050 1.00 94.25 172 ASP A C 1
ATOM 1352 O O . ASP A 1 172 ? 9.501 -2.412 -4.325 1.00 94.25 172 ASP A O 1
ATOM 1356 N N . ALA A 1 173 ? 11.323 -1.117 -4.203 1.00 94.62 173 ALA A N 1
ATOM 1357 C CA . ALA A 1 173 ? 10.654 0.089 -4.690 1.00 94.62 173 ALA A CA 1
ATOM 1358 C C . ALA A 1 173 ? 10.120 -0.062 -6.127 1.00 94.62 173 ALA A C 1
ATOM 1360 O O . ALA A 1 173 ? 8.995 0.360 -6.403 1.00 94.62 173 ALA A O 1
ATOM 1361 N N . LEU A 1 174 ? 10.879 -0.691 -7.036 1.00 95.25 174 LEU A N 1
ATOM 1362 C CA . LEU A 1 174 ? 10.384 -1.036 -8.375 1.00 95.25 174 LEU A CA 1
ATOM 1363 C C . LEU A 1 174 ? 9.184 -1.982 -8.288 1.00 95.25 174 LEU A C 1
ATOM 1365 O O . LEU A 1 174 ? 8.188 -1.778 -8.975 1.00 95.25 174 LEU A O 1
ATOM 1369 N N . THR A 1 175 ? 9.268 -3.003 -7.437 1.00 96.69 175 THR A N 1
ATOM 1370 C CA . THR A 1 175 ? 8.183 -3.969 -7.234 1.00 96.69 175 THR A CA 1
ATOM 1371 C C . THR A 1 175 ? 6.917 -3.269 -6.744 1.00 96.69 175 THR A C 1
ATOM 1373 O O . THR A 1 175 ? 5.854 -3.468 -7.326 1.00 96.69 175 THR A O 1
ATOM 1376 N N . CYS A 1 176 ? 7.028 -2.376 -5.757 1.00 98.12 176 CYS A N 1
ATOM 1377 C CA . CYS A 1 176 ? 5.922 -1.527 -5.320 1.00 98.12 176 CYS A CA 1
ATOM 1378 C C . CYS A 1 176 ? 5.360 -0.684 -6.466 1.00 98.12 176 CYS A C 1
ATOM 1380 O O . CYS A 1 176 ? 4.152 -0.686 -6.683 1.00 98.12 176 CYS A O 1
ATOM 1382 N N . ALA A 1 177 ? 6.211 -0.010 -7.244 1.00 97.44 177 ALA A N 1
ATOM 1383 C CA . ALA A 1 177 ? 5.761 0.794 -8.379 1.00 97.44 177 ALA A CA 1
ATOM 1384 C C . ALA A 1 177 ? 4.985 -0.038 -9.417 1.00 97.44 177 ALA A C 1
ATOM 1386 O O . ALA A 1 177 ? 3.979 0.432 -9.944 1.00 97.44 177 ALA A O 1
ATOM 1387 N N . LEU A 1 178 ? 5.397 -1.284 -9.672 1.00 97.94 178 LEU A N 1
ATOM 1388 C CA . LEU A 1 178 ? 4.694 -2.206 -10.571 1.00 97.94 178 LEU A CA 1
ATOM 1389 C C . LEU A 1 178 ? 3.376 -2.726 -9.983 1.00 97.94 178 LEU A C 1
ATOM 1391 O O . LEU A 1 178 ? 2.410 -2.886 -10.728 1.00 97.94 178 LEU A O 1
ATOM 1395 N N . VAL A 1 179 ? 3.294 -2.933 -8.665 1.00 98.50 179 VAL A N 1
ATOM 1396 C CA . VAL A 1 179 ? 2.016 -3.200 -7.982 1.00 98.50 179 VAL A CA 1
ATOM 1397 C C . VAL A 1 179 ? 1.077 -2.004 -8.143 1.00 98.50 179 VAL A C 1
ATOM 1399 O O . VAL A 1 179 ? -0.069 -2.187 -8.539 1.00 98.50 179 VAL A O 1
ATOM 1402 N N . GLY A 1 180 ? 1.565 -0.777 -7.935 1.00 98.50 180 GLY A N 1
ATOM 1403 C CA . GLY A 1 180 ? 0.787 0.441 -8.176 1.00 98.50 180 GLY A CA 1
ATOM 1404 C C . GLY A 1 180 ? 0.327 0.571 -9.631 1.00 98.50 180 GLY A C 1
ATOM 1405 O O . GLY A 1 180 ? -0.839 0.845 -9.899 1.00 98.50 180 GLY A O 1
ATOM 1406 N N . TRP A 1 181 ? 1.209 0.299 -10.592 1.00 98.12 181 TRP A N 1
ATOM 1407 C CA . TRP A 1 181 ? 0.835 0.290 -12.006 1.00 98.12 181 TRP A CA 1
ATOM 1408 C C . TRP A 1 181 ? -0.236 -0.764 -12.318 1.00 98.12 181 TRP A C 1
ATOM 1410 O O . TRP A 1 181 ? -1.177 -0.472 -13.056 1.00 98.12 181 TRP A O 1
ATOM 1420 N N . SER A 1 182 ? -0.122 -1.958 -11.728 1.00 98.38 182 SER A N 1
ATOM 1421 C CA . SER A 1 182 ? -1.103 -3.040 -11.881 1.00 98.38 182 SER A CA 1
ATOM 1422 C C . SER A 1 182 ? -2.448 -2.657 -11.276 1.00 98.38 182 SER A C 1
ATOM 1424 O O . SER A 1 182 ? -3.474 -2.900 -11.893 1.00 98.38 182 SER A O 1
ATOM 1426 N N . PHE A 1 183 ? -2.453 -1.993 -10.121 1.00 98.25 183 PHE A N 1
ATOM 1427 C CA . PHE A 1 183 ? -3.673 -1.503 -9.483 1.00 98.25 183 PHE A CA 1
ATOM 1428 C C . PHE A 1 183 ? -4.481 -0.582 -10.410 1.00 98.25 183 PHE A C 1
ATOM 1430 O O . PHE A 1 183 ? -5.698 -0.715 -10.492 1.00 98.25 183 PHE A O 1
ATOM 1437 N N . GLU A 1 184 ? -3.809 0.304 -11.149 1.00 97.00 184 GLU A N 1
ATOM 1438 C CA . GLU A 1 184 ? -4.461 1.231 -12.089 1.00 97.00 184 GLU A CA 1
ATOM 1439 C C . GLU A 1 184 ? -4.784 0.587 -13.442 1.00 97.00 184 GLU A C 1
ATOM 1441 O O . GLU A 1 184 ? -5.847 0.821 -14.012 1.00 97.00 184 GLU A O 1
ATOM 1446 N N . SER A 1 185 ? -3.852 -0.195 -13.989 1.00 97.56 185 SER A N 1
ATOM 1447 C CA . SER A 1 185 ? -3.890 -0.604 -15.401 1.00 97.56 185 SER A CA 1
ATOM 1448 C C . SER A 1 185 ? -4.426 -2.018 -15.608 1.00 97.56 185 SER A C 1
ATOM 1450 O O . SER A 1 185 ? -4.930 -2.328 -16.686 1.00 97.56 185 SER A O 1
ATOM 1452 N N . GLN A 1 186 ? -4.266 -2.892 -14.613 1.00 97.31 186 GLN A N 1
ATOM 1453 C CA . GLN A 1 186 ? -4.607 -4.316 -14.670 1.00 97.31 186 GLN A CA 1
ATOM 1454 C C . GLN A 1 186 ? -5.088 -4.816 -13.294 1.00 97.31 186 GLN A C 1
ATOM 1456 O O . GLN A 1 186 ? -4.464 -5.708 -12.711 1.00 97.31 186 GLN A O 1
ATOM 1461 N N . PRO A 1 187 ? -6.173 -4.238 -12.741 1.00 96.75 187 PRO A N 1
ATOM 1462 C CA . PRO A 1 187 ? -6.594 -4.508 -11.366 1.00 96.75 187 PRO A CA 1
ATOM 1463 C C . PRO A 1 187 ? -6.859 -5.994 -11.102 1.00 96.75 187 PRO A C 1
ATOM 1465 O O . PRO A 1 187 ? -6.607 -6.451 -9.991 1.00 96.75 187 PRO A O 1
ATOM 1468 N N . ASP A 1 188 ? -7.283 -6.761 -12.110 1.00 97.12 188 ASP A N 1
ATOM 1469 C CA . ASP A 1 188 ? -7.554 -8.203 -12.005 1.00 97.12 188 ASP A CA 1
ATOM 1470 C C . ASP A 1 188 ? -6.308 -9.052 -11.684 1.00 97.12 188 ASP A C 1
ATOM 1472 O O . ASP A 1 188 ? -6.427 -10.201 -11.252 1.00 97.12 188 ASP A O 1
ATOM 1476 N N . LEU A 1 189 ? -5.099 -8.503 -11.866 1.00 96.81 189 LEU A N 1
ATOM 1477 C CA . LEU A 1 189 ? -3.864 -9.169 -11.450 1.00 96.81 189 LEU A CA 1
ATOM 1478 C C . LEU A 1 189 ? -3.660 -9.161 -9.935 1.00 96.81 189 LEU A C 1
ATOM 1480 O O . LEU A 1 189 ? -2.843 -9.938 -9.442 1.00 96.81 189 LEU A O 1
ATOM 1484 N N . LEU A 1 190 ? -4.350 -8.283 -9.206 1.00 97.75 190 LEU A N 1
ATOM 1485 C CA . LEU A 1 190 ? -4.180 -8.102 -7.771 1.00 97.75 190 LEU A CA 1
ATOM 1486 C C . LEU A 1 190 ? -5.365 -8.675 -7.003 1.00 97.75 190 LEU A C 1
ATOM 1488 O O . LEU A 1 190 ? -6.508 -8.648 -7.457 1.00 97.75 190 LEU A O 1
ATOM 1492 N N . VAL A 1 191 ? -5.098 -9.147 -5.790 1.00 96.19 191 VAL A N 1
ATOM 1493 C CA . VAL A 1 191 ? -6.170 -9.511 -4.869 1.00 96.19 191 VAL A CA 1
ATOM 1494 C C . VAL A 1 191 ? -6.769 -8.251 -4.261 1.00 96.19 191 VAL A C 1
ATOM 1496 O O . VAL A 1 191 ? -6.054 -7.436 -3.676 1.00 96.19 191 VAL A O 1
ATOM 1499 N N . HIS A 1 192 ? -8.093 -8.149 -4.339 1.00 95.75 192 HIS A N 1
ATOM 1500 C CA . HIS A 1 192 ? -8.877 -7.059 -3.764 1.00 95.75 192 HIS A CA 1
ATOM 1501 C C . HIS A 1 192 ? -9.560 -7.474 -2.455 1.00 95.75 192 HIS A C 1
ATOM 1503 O O . HIS A 1 192 ? -9.904 -8.650 -2.288 1.00 95.75 192 HIS A O 1
ATOM 1509 N N . PRO A 1 193 ? -9.787 -6.525 -1.530 1.00 95.00 193 PRO A N 1
ATOM 1510 C CA . PRO A 1 193 ? -10.520 -6.798 -0.303 1.00 95.00 193 PRO A CA 1
ATOM 1511 C C . PRO A 1 193 ? -11.969 -7.179 -0.614 1.00 95.00 193 PRO A C 1
ATOM 1513 O O . PRO A 1 193 ? -12.594 -6.653 -1.536 1.00 95.00 193 PRO A O 1
ATOM 1516 N N . THR A 1 194 ? -12.537 -8.070 0.198 1.00 90.62 194 THR A N 1
ATOM 1517 C CA . THR A 1 194 ? -13.977 -8.351 0.122 1.00 90.62 194 THR A CA 1
ATOM 1518 C C . THR A 1 194 ? -14.780 -7.224 0.787 1.00 90.62 194 THR A C 1
ATOM 1520 O O . THR A 1 194 ? -14.271 -6.583 1.709 1.00 90.62 194 THR A O 1
ATOM 1523 N N . PRO A 1 195 ? -16.056 -7.003 0.408 1.00 88.12 195 PRO A N 1
ATOM 1524 C CA . PRO A 1 195 ? -16.889 -5.958 1.015 1.00 88.12 195 PRO A CA 1
ATOM 1525 C C . PRO A 1 195 ? -17.134 -6.110 2.525 1.00 88.12 195 PRO A C 1
ATOM 1527 O O . PRO A 1 195 ? -17.616 -5.175 3.155 1.00 88.12 195 PRO A O 1
ATOM 1530 N N . ALA A 1 196 ? -16.849 -7.284 3.098 1.00 87.69 196 ALA A N 1
ATOM 1531 C CA . ALA A 1 196 ? -17.029 -7.563 4.520 1.00 87.69 196 ALA A CA 1
ATOM 1532 C C . ALA A 1 196 ? -15.876 -7.044 5.396 1.00 87.69 196 ALA A C 1
ATOM 1534 O O . ALA A 1 196 ? -16.021 -6.992 6.616 1.00 87.69 196 ALA A O 1
ATOM 1535 N N . ILE A 1 197 ? -14.737 -6.690 4.795 1.00 90.19 197 ILE A N 1
ATOM 1536 C CA . ILE A 1 197 ? -13.564 -6.217 5.530 1.00 90.19 197 ILE A CA 1
ATOM 1537 C C . ILE A 1 197 ? -13.794 -4.774 5.964 1.00 90.19 197 ILE A C 1
ATOM 1539 O O . ILE A 1 197 ? -14.206 -3.928 5.166 1.00 90.19 197 ILE A O 1
ATOM 1543 N N . ASP A 1 198 ? -13.502 -4.490 7.232 1.00 90.69 198 ASP A N 1
ATOM 1544 C CA . ASP A 1 198 ? -13.569 -3.131 7.746 1.00 90.69 198 ASP A CA 1
ATOM 1545 C C . ASP A 1 198 ? -12.557 -2.252 7.003 1.00 90.69 198 ASP A C 1
ATOM 1547 O O . ASP A 1 198 ? -11.352 -2.512 6.990 1.00 90.69 198 ASP A O 1
ATOM 1551 N N . GLN A 1 199 ? -13.058 -1.200 6.356 1.00 92.00 199 GLN A N 1
ATOM 1552 C CA . GLN A 1 199 ? -12.235 -0.359 5.497 1.00 92.00 199 GLN A CA 1
ATOM 1553 C C . GLN A 1 199 ? -11.083 0.294 6.276 1.00 92.00 199 GLN A C 1
ATOM 1555 O O . GLN A 1 199 ? -10.014 0.503 5.702 1.00 92.00 199 GLN A O 1
ATOM 1560 N N . SER A 1 200 ? -11.275 0.563 7.575 1.00 88.75 200 SER A N 1
ATOM 1561 C CA . SER A 1 200 ? -10.279 1.216 8.430 1.00 88.75 200 SER A CA 1
ATOM 1562 C C . SER A 1 200 ? -9.017 0.384 8.667 1.00 88.75 200 SER A C 1
ATOM 1564 O O . SER A 1 200 ? -7.972 0.958 8.976 1.00 88.75 200 SER A O 1
ATOM 1566 N N . GLU A 1 201 ? -9.074 -0.939 8.474 1.00 93.06 201 GLU A N 1
ATOM 1567 C CA . GLU A 1 201 ? -7.881 -1.788 8.563 1.00 93.06 201 GLU A CA 1
ATOM 1568 C C . GLU A 1 201 ? -6.941 -1.585 7.362 1.00 93.06 201 GLU A C 1
ATOM 1570 O O . GLU A 1 201 ? -5.722 -1.763 7.465 1.00 93.06 201 GLU A O 1
ATOM 1575 N N . GLY A 1 202 ? -7.484 -1.167 6.218 1.00 94.44 202 GLY A N 1
ATOM 1576 C CA . GLY A 1 202 ? -6.753 -1.128 4.959 1.00 94.44 202 GLY A CA 1
ATOM 1577 C C . GLY A 1 202 ? -6.574 -2.511 4.326 1.00 94.44 202 GLY A C 1
ATOM 1578 O O . GLY A 1 202 ? -7.169 -3.501 4.749 1.00 94.44 202 GLY A O 1
ATOM 1579 N N . TRP A 1 203 ? -5.750 -2.578 3.280 1.00 97.25 203 TRP A N 1
ATOM 1580 C CA . TRP A 1 203 ? -5.523 -3.801 2.514 1.00 97.25 203 TRP A CA 1
ATOM 1581 C C . TRP A 1 203 ? -4.129 -3.813 1.897 1.00 97.25 203 TRP A C 1
ATOM 1583 O O . TRP A 1 203 ? -3.697 -2.792 1.362 1.00 97.25 203 TRP A O 1
ATOM 1593 N N . ILE A 1 204 ? -3.456 -4.966 1.936 1.00 97.06 204 ILE A N 1
ATOM 1594 C CA . ILE A 1 204 ? -2.190 -5.182 1.234 1.00 97.06 204 ILE A CA 1
ATOM 1595 C C . ILE A 1 204 ? -2.495 -5.707 -0.167 1.00 97.06 204 ILE A C 1
ATOM 1597 O O . ILE A 1 204 ? -2.957 -6.840 -0.329 1.00 97.06 204 ILE A O 1
ATOM 1601 N N . PHE A 1 205 ? -2.180 -4.919 -1.191 1.00 97.69 205 PHE A N 1
ATOM 1602 C CA . PHE A 1 205 ? -2.325 -5.359 -2.572 1.00 97.69 205 PHE A CA 1
ATOM 1603 C C . PHE A 1 205 ? -1.152 -6.252 -2.978 1.00 97.69 205 PHE A C 1
ATOM 1605 O O . PHE A 1 205 ? 0.014 -5.850 -2.948 1.00 97.69 205 PHE A O 1
ATOM 1612 N N . VAL A 1 206 ? -1.477 -7.484 -3.367 1.00 96.69 206 VAL A N 1
ATOM 1613 C CA . VAL A 1 206 ? -0.522 -8.513 -3.799 1.00 96.69 206 VAL A CA 1
ATOM 1614 C C . VAL A 1 206 ? -1.026 -9.198 -5.070 1.00 96.69 206 VAL A C 1
ATOM 1616 O O . VAL A 1 206 ? -2.241 -9.277 -5.271 1.00 96.69 206 VAL A O 1
ATOM 1619 N N . PRO A 1 207 ? -0.131 -9.714 -5.925 1.00 96.69 207 PRO A N 1
ATOM 1620 C CA . PRO A 1 207 ? -0.525 -10.390 -7.153 1.00 96.69 207 PRO A CA 1
ATOM 1621 C C . PRO A 1 207 ? -1.191 -11.747 -6.883 1.00 96.69 207 PRO A C 1
ATOM 1623 O O . PRO A 1 207 ? -0.722 -12.529 -6.051 1.00 96.69 207 PRO A O 1
ATOM 1626 N N . CYS A 1 208 ? -2.258 -12.045 -7.625 1.00 95.19 208 CYS A N 1
ATOM 1627 C CA . CYS A 1 208 ? -3.037 -13.281 -7.512 1.00 95.19 208 CYS A CA 1
ATOM 1628 C C . CYS A 1 208 ? -2.183 -14.541 -7.735 1.00 95.19 208 CYS A C 1
ATOM 1630 O O . CYS A 1 208 ? -2.329 -15.524 -7.012 1.00 95.19 208 CYS A O 1
ATOM 1632 N N . ASP A 1 209 ? -1.262 -14.505 -8.701 1.00 94.38 209 ASP A N 1
ATOM 1633 C CA . ASP A 1 209 ? -0.406 -15.636 -9.087 1.00 94.38 209 ASP A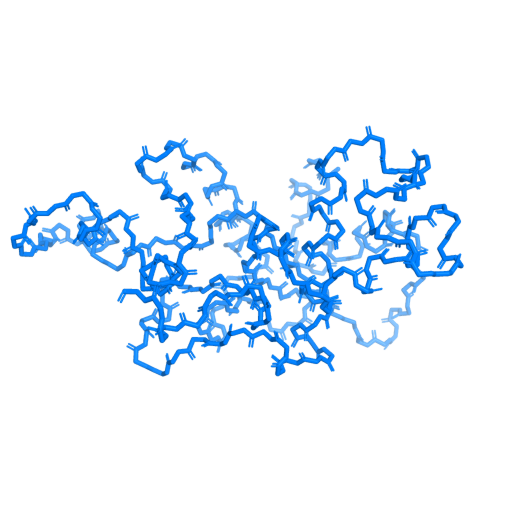 CA 1
ATOM 1634 C C . ASP A 1 209 ? 0.791 -15.868 -8.141 1.00 94.38 209 ASP A C 1
ATOM 1636 O O . ASP A 1 209 ? 1.490 -16.872 -8.259 1.00 94.38 209 ASP A O 1
ATOM 1640 N N . GLY A 1 210 ? 1.027 -14.970 -7.175 1.00 90.31 210 GLY A N 1
ATOM 1641 C CA . GLY A 1 210 ? 2.048 -15.139 -6.132 1.00 90.31 210 GLY A CA 1
ATOM 1642 C C . GLY A 1 210 ? 1.574 -15.958 -4.920 1.00 90.31 210 GLY A C 1
ATOM 1643 O O . GLY A 1 210 ? 2.385 -16.368 -4.069 1.00 90.31 210 GLY A O 1
ATOM 1644 N N . LEU A 1 211 ? 0.265 -16.202 -4.822 1.00 90.00 211 LEU A N 1
ATOM 1645 C CA . LEU A 1 211 ? -0.389 -16.863 -3.695 1.00 90.00 211 LEU A CA 1
ATOM 1646 C C . LEU A 1 211 ? -0.501 -18.373 -3.916 1.00 90.00 211 LEU A C 1
ATOM 1648 O O . LEU A 1 211 ? -0.685 -18.843 -5.035 1.00 90.00 211 LEU A O 1
ATOM 1652 N N . ARG A 1 212 ? -0.393 -19.157 -2.836 1.00 84.31 212 ARG A N 1
ATOM 1653 C CA . ARG A 1 212 ? -0.676 -20.598 -2.912 1.00 84.31 212 ARG A CA 1
ATOM 1654 C C . ARG A 1 212 ? -2.184 -20.821 -3.002 1.00 84.31 212 ARG A C 1
ATOM 1656 O O . ARG A 1 212 ? -2.945 -20.112 -2.343 1.00 84.31 212 ARG A O 1
ATOM 1663 N N . SER A 1 213 ? -2.602 -21.818 -3.780 1.00 73.75 213 SER A N 1
ATOM 1664 C CA . SER A 1 213 ? -3.985 -22.295 -3.758 1.00 73.75 213 SER A CA 1
ATOM 1665 C C . SER A 1 213 ? -4.305 -22.915 -2.395 1.00 73.75 213 SER A C 1
ATOM 1667 O O . SER A 1 213 ? -3.452 -23.539 -1.762 1.00 73.75 213 SER A O 1
ATOM 1669 N N . LEU A 1 214 ? -5.552 -22.755 -1.950 1.00 66.69 214 LEU A N 1
ATOM 1670 C CA . LEU A 1 214 ? -6.040 -23.346 -0.698 1.00 66.69 214 LEU A CA 1
ATOM 1671 C C . LEU A 1 214 ? -6.209 -24.876 -0.787 1.00 66.69 214 LEU A C 1
ATOM 1673 O O . LEU A 1 214 ? -6.449 -25.522 0.224 1.00 66.69 214 LEU A O 1
ATOM 1677 N N . GLU A 1 215 ? -6.063 -25.469 -1.976 1.00 56.94 215 GLU A N 1
ATOM 1678 C CA . GLU A 1 215 ? -6.272 -26.906 -2.226 1.00 56.94 215 GLU A CA 1
ATOM 1679 C C . GLU A 1 215 ? -5.147 -27.811 -1.678 1.00 56.94 215 GLU A C 1
ATOM 1681 O O . GLU A 1 215 ? -5.232 -29.036 -1.770 1.00 56.94 215 GLU A O 1
ATOM 1686 N N . HIS A 1 216 ? -4.097 -27.233 -1.083 1.00 42.31 216 HIS A N 1
ATOM 1687 C CA . HIS A 1 216 ? -2.951 -27.962 -0.521 1.00 42.31 216 HIS A CA 1
ATOM 1688 C C . HIS A 1 216 ? -2.557 -27.510 0.900 1.00 42.31 216 HIS A C 1
ATOM 1690 O O . HIS A 1 216 ? -1.372 -27.554 1.242 1.00 42.31 216 HIS A O 1
ATOM 1696 N N . ALA A 1 217 ? -3.520 -27.059 1.711 1.00 42.25 217 ALA A N 1
ATOM 1697 C CA . ALA A 1 217 ? -3.313 -26.765 3.134 1.00 42.25 217 ALA A CA 1
ATOM 1698 C C . ALA A 1 217 ? -3.725 -27.943 4.029 1.00 42.25 217 ALA A C 1
ATOM 1700 O O . ALA A 1 217 ? -4.826 -28.494 3.807 1.00 42.25 217 ALA A O 1
#

pLDDT: mean 90.51, std 9.3, range [42.25, 98.62]

Sequence (217 aa):
MRNTLNEATSSKILAIKILELCQVKIDLENSFRLLFAIDTPLGFSKAFTDLIVSRVAAGQILSSSANPYLHRETERFLFERGLSPLSPIKDMIGSQATKGIHFLARFAPDLASCGLWTDGRYIQAIEAYPSACKRSACISDMRRPFYENSGGSVPIEKLKARREFYHVDLEDALTCALVGWSFESQPDLLVHPTPAIDQSEGWIFVPCDGLRSLEHA

Nearest PDB structures (foldseek):
  7scw-assembly1_A  TM=3.888E-01  e=7.823E+00  Homo sapiens
  3b2e-assembly2_C  TM=3.589E-01  e=5.676E+00  Saccharomyces cerevisiae

Mean predicted aligned error: 5.16 Å